Protein AF-A0A1W9QNA7-F1 (afdb_monomer_lite)

Foldseek 3Di:
DVLLVCLLLVCLVPVDCVSVVSQVCVCVVPVLSVVLSVLLVCCSVPVVDDLVVLVVLLVVLQVDDDDLVVVLVVQVVPPVSVVVVCVCQPPNDNPVVVVLVVLPPDDPLQNLQPQVLLLVLLVLLLCLCVVLVCLDPVRDDSSLNSLLSSLSSLQSVLSHVVSRVVSNRVSNNSSSVSSVVSVVVSVVVVSLCPDDDPSNVVSVVSVVVSVVSNPSNVVNVVVCQQAQPFPCVVPPVVQCVPPVRRHGNVNVVVVVD

Structure (mmCIF, N/CA/C/O backbone):
data_AF-A0A1W9QNA7-F1
#
_entry.id   AF-A0A1W9QNA7-F1
#
loop_
_atom_site.group_PDB
_atom_site.id
_atom_site.type_symbol
_atom_site.label_atom_id
_atom_site.label_alt_id
_atom_site.label_comp_id
_atom_site.label_asym_id
_atom_site.label_entity_id
_atom_site.label_seq_id
_atom_site.pdbx_PDB_ins_code
_atom_site.Cartn_x
_atom_site.Cartn_y
_atom_site.Cartn_z
_atom_site.occupancy
_atom_site.B_iso_or_equiv
_atom_site.auth_seq_id
_atom_site.auth_comp_id
_atom_site.auth_asym_id
_atom_site.auth_atom_id
_atom_site.pdbx_PDB_model_num
ATOM 1 N N . MET A 1 1 ? 10.195 -5.102 1.781 1.00 75.50 1 MET A N 1
ATOM 2 C CA . MET A 1 1 ? 8.724 -5.053 1.932 1.00 75.50 1 MET A CA 1
ATOM 3 C C . MET A 1 1 ? 8.259 -6.021 3.002 1.00 75.50 1 MET A C 1
ATOM 5 O O . MET A 1 1 ? 7.647 -5.580 3.962 1.00 75.50 1 MET A O 1
ATOM 9 N N . TRP A 1 2 ? 8.585 -7.313 2.876 1.00 86.00 2 TRP A N 1
ATOM 10 C CA . TRP A 1 2 ? 8.002 -8.365 3.716 1.00 86.00 2 TRP A CA 1
ATOM 11 C C . TRP A 1 2 ? 8.304 -8.220 5.216 1.00 86.00 2 TRP A C 1
ATOM 13 O O . TRP A 1 2 ? 7.395 -8.343 6.026 1.00 86.00 2 TRP A O 1
ATOM 23 N N . ILE A 1 3 ? 9.537 -7.862 5.597 1.00 93.19 3 ILE A N 1
ATOM 24 C CA . ILE A 1 3 ? 9.895 -7.617 7.010 1.00 93.19 3 ILE A CA 1
ATOM 25 C C . ILE A 1 3 ? 9.050 -6.486 7.609 1.00 93.19 3 ILE A C 1
ATOM 27 O O . ILE A 1 3 ? 8.458 -6.653 8.672 1.00 93.19 3 ILE A O 1
ATOM 31 N N . LEU A 1 4 ? 8.952 -5.356 6.899 1.00 95.75 4 LEU A N 1
ATOM 32 C CA . LEU A 1 4 ? 8.179 -4.201 7.352 1.00 95.75 4 LEU A CA 1
ATOM 33 C C . LEU A 1 4 ? 6.690 -4.551 7.477 1.00 95.75 4 LEU A C 1
ATOM 35 O O . LEU A 1 4 ? 6.102 -4.308 8.526 1.00 95.75 4 LEU A O 1
ATOM 39 N N . PHE A 1 5 ? 6.107 -5.168 6.445 1.00 96.75 5 PHE A N 1
ATOM 40 C CA . PHE A 1 5 ? 4.703 -5.581 6.451 1.00 96.75 5 PHE A CA 1
ATOM 41 C C . PHE A 1 5 ? 4.388 -6.542 7.598 1.00 96.75 5 PHE A C 1
ATOM 43 O O . PHE A 1 5 ? 3.486 -6.269 8.386 1.00 96.75 5 PHE A O 1
ATOM 50 N N . ASN A 1 6 ? 5.160 -7.621 7.748 1.00 96.31 6 ASN A N 1
ATOM 51 C CA . ASN A 1 6 ? 4.927 -8.599 8.811 1.00 96.31 6 ASN A CA 1
ATOM 52 C C . ASN A 1 6 ? 5.157 -8.011 10.203 1.00 96.31 6 ASN A C 1
ATOM 54 O O . ASN A 1 6 ? 4.410 -8.334 11.127 1.00 96.31 6 ASN A O 1
ATOM 58 N N . GLY A 1 7 ? 6.151 -7.130 10.359 1.00 96.81 7 GLY A N 1
ATOM 59 C CA . GLY A 1 7 ? 6.398 -6.409 11.605 1.00 96.81 7 GLY A CA 1
ATOM 60 C C . GLY A 1 7 ? 5.205 -5.539 12.001 1.00 96.81 7 GLY A C 1
ATOM 61 O O . GLY A 1 7 ? 4.706 -5.651 13.120 1.00 96.81 7 GLY A O 1
ATOM 62 N N . VAL A 1 8 ? 4.692 -4.731 11.069 1.00 97.31 8 VAL A N 1
ATOM 63 C CA . VAL A 1 8 ? 3.514 -3.878 11.293 1.00 97.31 8 VAL A CA 1
ATOM 64 C C . VAL A 1 8 ? 2.267 -4.715 11.554 1.00 97.31 8 VAL A C 1
ATOM 66 O O . VAL A 1 8 ? 1.596 -4.491 12.559 1.00 97.31 8 VAL A O 1
ATOM 69 N N . PHE A 1 9 ? 1.975 -5.697 10.701 1.00 97.62 9 PHE A N 1
ATOM 70 C CA . PHE A 1 9 ? 0.809 -6.570 10.840 1.00 97.62 9 PHE A CA 1
ATOM 71 C C . PHE A 1 9 ? 0.801 -7.276 12.200 1.00 97.62 9 PHE A C 1
ATOM 73 O O . PHE A 1 9 ? -0.156 -7.149 12.966 1.00 97.62 9 PHE A O 1
ATOM 80 N N . SER A 1 10 ? 1.908 -7.934 12.553 1.00 97.56 10 SER A N 1
ATOM 81 C CA . SER A 1 10 ? 2.032 -8.661 13.820 1.00 97.56 10 SER A CA 1
ATOM 82 C C . SER A 1 10 ? 1.966 -7.727 15.027 1.00 97.56 10 SER A C 1
ATOM 84 O O . SER A 1 10 ? 1.340 -8.057 16.034 1.00 97.56 10 SER A O 1
ATOM 86 N N . TYR A 1 11 ? 2.563 -6.533 14.947 1.00 97.56 11 TYR A N 1
ATOM 87 C CA . TYR A 1 11 ? 2.462 -5.552 16.026 1.00 97.56 11 TYR A CA 1
ATOM 88 C C . TYR A 1 11 ? 1.027 -5.031 16.205 1.00 97.56 11 TYR A C 1
ATOM 90 O O . TYR A 1 11 ? 0.558 -4.881 17.338 1.00 97.56 11 TYR A O 1
ATOM 98 N N . LEU A 1 12 ? 0.318 -4.740 15.114 1.00 96.31 12 LEU A N 1
ATOM 99 C CA . LEU A 1 12 ? -1.070 -4.281 15.172 1.00 96.31 12 LEU A CA 1
ATOM 100 C C . LEU A 1 12 ? -2.011 -5.372 15.691 1.00 96.31 12 LEU A C 1
ATOM 102 O O . LEU A 1 12 ? -2.974 -5.045 16.380 1.00 96.31 12 LEU A O 1
ATOM 106 N N . GLN A 1 13 ? -1.706 -6.642 15.416 1.00 96.25 13 GLN A N 1
ATOM 107 C CA . GLN A 1 13 ? -2.479 -7.783 15.896 1.00 96.25 13 GLN A CA 1
ATOM 108 C C . GLN A 1 13 ? -2.201 -8.111 17.371 1.00 96.25 13 GLN A C 1
ATOM 110 O O . GLN A 1 13 ? -3.142 -8.306 18.135 1.00 96.25 13 GLN A O 1
ATOM 115 N N . THR A 1 14 ? -0.932 -8.191 17.792 1.00 96.62 14 THR A N 1
ATOM 116 C CA . THR A 1 14 ? -0.575 -8.725 19.122 1.00 96.62 14 THR A CA 1
ATOM 117 C C . THR A 1 14 ? -0.058 -7.679 20.111 1.00 96.62 14 THR A C 1
ATOM 119 O O . THR A 1 14 ? 0.149 -8.005 21.276 1.00 96.62 14 THR A O 1
ATOM 122 N N . HIS A 1 15 ? 0.287 -6.473 19.651 1.00 94.56 15 HIS A N 1
ATOM 123 C CA . HIS A 1 15 ? 0.917 -5.396 20.433 1.00 94.56 15 HIS A CA 1
ATOM 124 C C . HIS A 1 15 ? 2.230 -5.762 21.156 1.00 94.56 15 HIS A C 1
ATOM 126 O O . HIS A 1 15 ? 2.679 -5.038 22.046 1.00 94.56 15 HIS A O 1
ATOM 132 N N . LYS A 1 16 ? 2.903 -6.852 20.758 1.00 97.12 16 LYS A N 1
ATOM 133 C CA . LYS A 1 16 ? 4.167 -7.277 21.383 1.00 97.12 16 LYS A CA 1
ATOM 134 C C . LYS A 1 16 ? 5.321 -6.418 20.858 1.00 97.12 16 LYS A C 1
ATOM 136 O O . LYS A 1 16 ? 5.537 -6.344 19.650 1.00 97.12 16 LYS A O 1
ATOM 141 N N . LYS A 1 17 ? 6.113 -5.827 21.763 1.00 95.50 17 LYS A N 1
ATOM 142 C CA . LYS A 1 17 ? 7.228 -4.914 21.425 1.00 95.50 17 LYS A CA 1
ATOM 143 C C . LYS A 1 17 ? 8.284 -5.536 20.504 1.00 95.50 17 LYS A C 1
ATOM 145 O O . LYS A 1 17 ? 8.875 -4.817 19.712 1.00 95.50 17 LYS A O 1
ATOM 150 N N . ARG A 1 18 ? 8.465 -6.865 20.532 1.00 96.31 18 ARG A N 1
ATOM 151 C CA . ARG A 1 18 ? 9.388 -7.579 19.629 1.00 96.31 18 ARG A CA 1
ATOM 152 C C . ARG A 1 18 ? 9.150 -7.286 18.143 1.00 96.31 18 ARG A C 1
ATOM 154 O O . ARG A 1 18 ? 10.091 -7.255 17.364 1.00 96.31 18 ARG A O 1
ATOM 161 N N . TYR A 1 19 ? 7.903 -7.017 17.759 1.00 96.75 19 TYR A N 1
ATOM 162 C CA . TYR A 1 19 ? 7.557 -6.694 16.378 1.00 96.75 19 TYR A CA 1
ATOM 163 C C . TYR A 1 19 ? 7.944 -5.260 15.984 1.00 96.75 19 TYR A C 1
ATOM 165 O O . TYR A 1 19 ? 8.143 -4.999 14.803 1.00 96.75 19 TYR A O 1
ATOM 173 N N . LEU A 1 20 ? 8.141 -4.351 16.950 1.00 95.31 20 LEU A N 1
ATOM 174 C CA . LEU A 1 20 ? 8.721 -3.030 16.681 1.00 95.31 20 LEU A CA 1
ATOM 175 C C . LEU A 1 20 ? 10.184 -3.150 16.254 1.00 95.31 20 LEU A C 1
ATOM 177 O O . LEU A 1 20 ? 10.598 -2.465 15.326 1.00 95.31 20 LEU A O 1
ATOM 181 N N . TRP A 1 21 ? 10.941 -4.069 16.861 1.00 94.94 21 TRP A N 1
ATOM 182 C CA . TRP A 1 21 ? 12.314 -4.345 16.435 1.00 94.94 21 TRP A CA 1
ATOM 183 C C . TRP A 1 21 ? 12.372 -4.858 14.995 1.00 94.94 21 TRP A C 1
ATOM 185 O O . TRP A 1 21 ? 13.248 -4.442 14.247 1.00 94.94 21 TRP A O 1
ATOM 195 N N . LEU A 1 22 ? 11.400 -5.669 14.561 1.00 94.31 22 LEU A N 1
ATOM 196 C CA . LEU A 1 22 ? 11.310 -6.084 13.155 1.00 94.31 22 LEU A CA 1
ATOM 197 C C . LEU A 1 22 ? 11.035 -4.906 12.210 1.00 94.31 22 LEU A C 1
ATOM 199 O O . LEU A 1 22 ? 11.638 -4.829 11.143 1.00 94.31 22 LEU A O 1
ATOM 203 N N . ILE A 1 23 ? 10.169 -3.965 12.601 1.00 95.00 23 ILE A N 1
ATOM 204 C CA . ILE A 1 23 ? 9.924 -2.736 11.825 1.00 95.00 23 ILE A CA 1
ATOM 205 C C . ILE A 1 23 ? 11.221 -1.927 11.695 1.00 95.00 23 ILE A C 1
ATOM 207 O O . ILE A 1 23 ? 11.581 -1.519 10.592 1.00 95.00 23 ILE A O 1
ATOM 211 N N . LEU A 1 24 ? 11.945 -1.751 12.804 1.00 94.19 24 LEU A N 1
ATOM 212 C CA . LEU A 1 24 ? 13.214 -1.020 12.857 1.00 94.19 24 LEU A CA 1
ATOM 213 C C . LEU A 1 24 ? 14.371 -1.748 12.160 1.00 94.19 24 LEU A C 1
ATOM 215 O O . LEU A 1 24 ? 15.346 -1.099 11.801 1.00 94.19 24 LEU A O 1
ATOM 219 N N . ALA A 1 25 ? 14.264 -3.060 11.938 1.00 94.00 25 ALA A N 1
ATOM 220 C CA . ALA A 1 25 ? 15.242 -3.852 11.195 1.00 94.00 25 ALA A CA 1
ATOM 221 C C . ALA A 1 25 ? 15.048 -3.773 9.669 1.00 94.00 25 ALA A C 1
ATOM 223 O O . ALA A 1 25 ? 15.970 -4.085 8.918 1.00 94.00 25 ALA A O 1
ATOM 224 N N . ALA A 1 26 ? 13.887 -3.322 9.176 1.00 92.62 26 ALA A N 1
ATOM 225 C CA . ALA A 1 26 ? 13.637 -3.169 7.738 1.00 92.62 26 ALA A CA 1
ATOM 226 C C . ALA A 1 26 ? 14.710 -2.351 6.970 1.00 92.62 26 ALA A C 1
ATOM 228 O O . ALA A 1 26 ? 15.032 -2.730 5.839 1.00 92.62 26 ALA A O 1
ATOM 229 N N . PRO A 1 27 ? 15.302 -1.276 7.532 1.00 92.81 27 PRO A N 1
ATOM 230 C CA . PRO A 1 27 ? 16.381 -0.517 6.899 1.00 92.81 27 PRO A CA 1
ATOM 231 C C . PRO A 1 27 ? 17.678 -1.303 6.699 1.00 92.81 27 PRO A C 1
ATOM 233 O O . PRO A 1 27 ? 18.430 -0.959 5.790 1.00 92.81 27 PRO A O 1
ATOM 236 N N . LEU A 1 28 ? 17.930 -2.351 7.496 1.00 92.00 28 LEU A N 1
ATOM 237 C CA . LEU A 1 28 ? 19.137 -3.182 7.381 1.00 92.00 28 LEU A CA 1
ATOM 238 C C . LEU A 1 28 ? 19.177 -3.952 6.058 1.00 92.00 28 LEU A C 1
ATOM 240 O O . LEU A 1 28 ? 20.249 -4.214 5.531 1.00 92.00 28 LEU A O 1
ATOM 244 N N . VAL A 1 29 ? 18.008 -4.273 5.493 1.00 89.19 29 VAL A N 1
ATOM 245 C CA . VAL A 1 29 ? 17.917 -4.911 4.172 1.00 89.19 29 VAL A CA 1
ATOM 246 C C . VAL A 1 29 ? 18.088 -3.887 3.058 1.00 89.19 29 VAL A C 1
ATOM 248 O O . VAL A 1 29 ? 18.725 -4.162 2.047 1.00 89.19 29 VAL A O 1
ATOM 251 N N . HIS A 1 30 ? 17.488 -2.705 3.209 1.00 86.19 30 HIS A N 1
ATOM 252 C CA . HIS A 1 30 ? 17.630 -1.636 2.232 1.00 86.19 30 HIS A CA 1
ATOM 253 C C . HIS A 1 30 ? 17.312 -0.283 2.878 1.00 86.19 30 HIS A C 1
ATOM 255 O O . HIS A 1 30 ? 16.176 -0.029 3.280 1.00 86.19 30 HIS A O 1
ATOM 261 N N . PHE A 1 31 ? 18.290 0.627 2.891 1.00 87.50 31 PHE A N 1
ATOM 262 C CA . PHE A 1 31 ? 18.246 1.885 3.651 1.00 87.50 31 PHE A CA 1
ATOM 263 C C . PHE A 1 31 ? 16.967 2.712 3.449 1.00 87.50 31 PHE A C 1
ATOM 265 O O . PHE A 1 31 ? 16.410 3.244 4.399 1.00 87.50 31 PHE A O 1
ATOM 272 N N . MET A 1 32 ? 16.437 2.765 2.224 1.00 88.38 32 MET A N 1
ATOM 273 C CA . MET A 1 32 ? 15.176 3.455 1.908 1.00 88.38 32 MET A CA 1
ATOM 274 C C . MET A 1 32 ? 13.981 3.047 2.795 1.00 88.38 32 MET A C 1
ATOM 276 O O . MET A 1 32 ? 13.085 3.859 3.026 1.00 88.38 32 MET A O 1
ATOM 280 N N . TYR A 1 33 ? 13.963 1.817 3.325 1.00 92.31 33 TYR A N 1
ATOM 281 C CA . TYR A 1 33 ? 12.925 1.386 4.264 1.00 92.31 33 TYR A CA 1
ATOM 282 C C . TYR A 1 33 ? 12.962 2.131 5.596 1.00 92.31 33 TYR A C 1
ATOM 284 O O . TYR A 1 33 ? 11.952 2.121 6.290 1.00 92.31 33 TYR A O 1
ATOM 292 N N . PHE A 1 34 ? 14.054 2.826 5.923 1.00 93.88 34 PHE A N 1
ATOM 293 C CA . PHE A 1 34 ? 14.096 3.764 7.042 1.00 93.88 34 PHE A CA 1
ATOM 294 C C . PHE A 1 34 ? 12.994 4.808 6.899 1.00 93.88 34 PHE A C 1
ATOM 296 O O . PHE A 1 34 ? 12.100 4.878 7.737 1.00 93.88 34 PHE A O 1
ATOM 303 N N . VAL A 1 35 ? 12.973 5.518 5.770 1.00 94.56 35 VAL A N 1
ATOM 304 C CA . VAL A 1 35 ? 11.976 6.562 5.503 1.00 94.56 35 VAL A CA 1
ATOM 305 C C . VAL A 1 35 ? 10.582 5.957 5.312 1.00 94.56 35 VAL A C 1
ATOM 307 O O . VAL A 1 35 ? 9.613 6.468 5.865 1.00 94.56 35 VAL A O 1
ATOM 310 N N . ILE A 1 36 ? 10.467 4.828 4.601 1.00 94.69 36 ILE A N 1
ATOM 311 C CA . ILE A 1 36 ? 9.168 4.159 4.376 1.00 94.69 36 ILE A CA 1
ATOM 312 C C . ILE A 1 36 ? 8.551 3.656 5.688 1.00 94.69 36 ILE A C 1
ATOM 314 O O . ILE A 1 36 ? 7.330 3.615 5.811 1.00 94.69 36 ILE A O 1
ATOM 318 N N . SER A 1 37 ? 9.359 3.287 6.684 1.00 95.69 37 SER A N 1
ATOM 319 C CA . SER A 1 37 ? 8.849 2.830 7.981 1.00 95.69 37 SER A CA 1
ATOM 320 C C . SER A 1 37 ? 8.257 3.957 8.836 1.00 95.69 37 SER A C 1
ATOM 322 O O . SER A 1 37 ? 7.417 3.673 9.690 1.00 95.69 37 SER A O 1
ATOM 324 N N . LEU A 1 38 ? 8.618 5.224 8.588 1.00 96.00 38 LEU A N 1
ATOM 325 C CA . LEU A 1 38 ? 8.162 6.368 9.388 1.00 96.00 38 LEU A CA 1
ATOM 326 C C . LEU A 1 38 ? 6.630 6.508 9.420 1.00 96.00 38 LEU A C 1
ATOM 328 O O . LEU A 1 38 ? 6.092 6.601 10.522 1.00 96.00 38 LEU A O 1
ATOM 332 N N . PRO A 1 39 ? 5.892 6.440 8.290 1.00 95.88 39 PRO A N 1
ATOM 333 C CA . PRO A 1 39 ? 4.432 6.335 8.296 1.00 95.88 39 PRO A CA 1
ATOM 334 C C . PRO A 1 39 ? 3.874 5.255 9.229 1.00 95.88 39 PRO A C 1
ATOM 336 O O . PRO A 1 39 ? 2.910 5.498 9.955 1.00 95.88 39 PRO A O 1
ATOM 339 N N . ALA A 1 40 ? 4.481 4.064 9.237 1.00 96.06 40 ALA A N 1
ATOM 340 C CA . ALA A 1 40 ? 4.021 2.962 1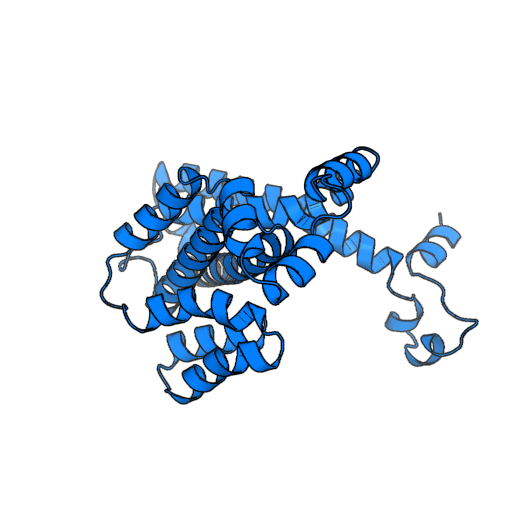0.074 1.00 96.06 40 ALA A CA 1
ATOM 341 C C . ALA A 1 40 ? 4.267 3.233 11.560 1.00 96.06 40 ALA A C 1
ATOM 343 O O . ALA A 1 40 ? 3.371 3.050 12.385 1.00 96.06 40 ALA A O 1
ATOM 344 N N . ILE A 1 41 ? 5.465 3.717 11.884 1.00 95.88 41 ILE A N 1
ATOM 345 C CA . ILE A 1 41 ? 5.856 4.140 13.230 1.00 95.88 41 ILE A CA 1
ATOM 346 C C . ILE A 1 41 ? 4.907 5.237 13.724 1.00 95.88 41 ILE A C 1
ATOM 348 O O . ILE A 1 41 ? 4.354 5.121 14.816 1.00 95.88 41 ILE A O 1
ATOM 352 N N . PHE A 1 42 ? 4.636 6.250 12.900 1.00 96.06 42 PHE A N 1
ATOM 353 C CA . PHE A 1 42 ? 3.711 7.334 13.218 1.00 96.06 42 PHE A CA 1
ATOM 354 C C . PHE A 1 42 ? 2.324 6.797 13.596 1.00 96.06 42 PHE A C 1
ATOM 356 O O . PHE A 1 42 ? 1.830 7.066 14.688 1.00 96.06 42 PHE A O 1
ATOM 363 N N . VAL A 1 43 ? 1.716 5.954 12.761 1.00 96.00 43 VAL A N 1
ATOM 364 C CA . VAL A 1 43 ? 0.398 5.366 13.065 1.00 96.00 43 VAL A CA 1
ATOM 365 C C . VAL A 1 43 ? 0.428 4.529 14.351 1.00 96.00 43 VAL A C 1
ATOM 367 O O . VAL A 1 43 ? -0.512 4.575 15.148 1.00 96.00 43 VAL A O 1
ATOM 370 N N . ILE A 1 44 ? 1.512 3.784 14.581 1.00 94.44 44 ILE A N 1
ATOM 371 C CA . ILE A 1 44 ? 1.693 2.943 15.768 1.00 94.44 44 ILE A CA 1
ATOM 372 C C . ILE A 1 44 ? 1.793 3.766 17.054 1.00 94.44 44 ILE A C 1
ATOM 374 O O . ILE A 1 44 ? 1.238 3.344 18.067 1.00 94.44 44 ILE A O 1
ATOM 378 N N . PHE A 1 45 ? 2.482 4.905 17.053 1.00 94.06 45 PHE A N 1
ATOM 379 C CA . PHE A 1 45 ? 2.622 5.733 18.255 1.00 94.06 45 PHE A CA 1
ATOM 380 C C . PHE A 1 45 ? 1.421 6.665 18.460 1.00 94.06 45 PHE A C 1
ATOM 382 O O . PHE A 1 45 ? 0.988 6.874 19.593 1.00 94.06 45 PHE A O 1
ATOM 389 N N . PHE A 1 46 ? 0.790 7.131 17.381 1.00 92.12 46 PHE A N 1
ATOM 390 C CA . PHE A 1 46 ? -0.342 8.057 17.423 1.00 92.12 46 PHE A CA 1
ATOM 391 C C . PHE A 1 46 ? -1.708 7.359 17.257 1.00 92.12 46 PHE A C 1
ATOM 393 O O . PHE A 1 46 ? -2.602 7.846 16.564 1.00 92.12 46 PHE A O 1
ATOM 400 N N . LYS A 1 47 ? -1.925 6.234 17.961 1.00 77.06 47 LYS A N 1
ATOM 401 C CA . LYS A 1 47 ? -3.149 5.396 17.860 1.00 77.06 47 LYS A CA 1
ATOM 402 C C . LYS A 1 47 ? -4.465 6.116 18.199 1.00 77.06 47 LYS A C 1
ATOM 404 O O . LYS A 1 47 ? -5.540 5.593 17.912 1.00 77.06 47 LYS A O 1
ATOM 409 N N . LYS A 1 48 ? -4.399 7.272 18.871 1.00 83.12 48 LYS A N 1
ATOM 410 C CA . LYS A 1 48 ? -5.573 8.059 19.290 1.00 83.12 48 LYS A CA 1
ATOM 411 C C . LYS A 1 48 ? -6.092 9.002 18.198 1.00 83.12 48 LYS A C 1
ATOM 413 O O . LYS A 1 48 ? -7.176 9.557 18.370 1.00 83.12 48 LYS A O 1
ATOM 418 N N . LEU A 1 49 ? -5.355 9.180 17.098 1.00 88.12 49 LEU A N 1
ATOM 419 C CA . LEU A 1 49 ? -5.780 10.057 16.010 1.00 88.12 49 LEU A CA 1
ATOM 420 C C . LEU A 1 49 ? -7.067 9.546 15.356 1.00 88.12 49 LEU A C 1
ATOM 422 O O . LEU A 1 49 ? -7.282 8.348 15.166 1.00 88.12 49 LEU A O 1
ATOM 426 N N . SER A 1 50 ? -7.941 10.490 15.018 1.00 90.94 50 SER A N 1
ATOM 427 C CA . SER A 1 50 ? -9.181 10.206 14.303 1.00 90.94 50 SER A CA 1
ATOM 428 C C . SER A 1 50 ? -8.880 9.689 12.888 1.00 90.94 50 SER A C 1
ATOM 430 O O . SER A 1 50 ? -8.030 10.278 12.219 1.00 90.94 50 SER A O 1
ATOM 432 N N . PRO A 1 51 ? -9.624 8.687 12.370 1.00 92.88 51 PRO A N 1
ATOM 433 C CA . PRO A 1 51 ? -9.574 8.280 10.960 1.00 92.88 51 PRO A CA 1
ATOM 434 C C . PRO A 1 51 ? -9.635 9.459 9.976 1.00 92.88 51 PRO A C 1
ATOM 436 O O . PRO A 1 51 ? -8.962 9.457 8.949 1.00 92.88 51 PRO A O 1
ATOM 439 N N . LYS A 1 52 ? -10.377 10.518 10.333 1.00 94.75 52 LYS A N 1
ATOM 440 C CA . LYS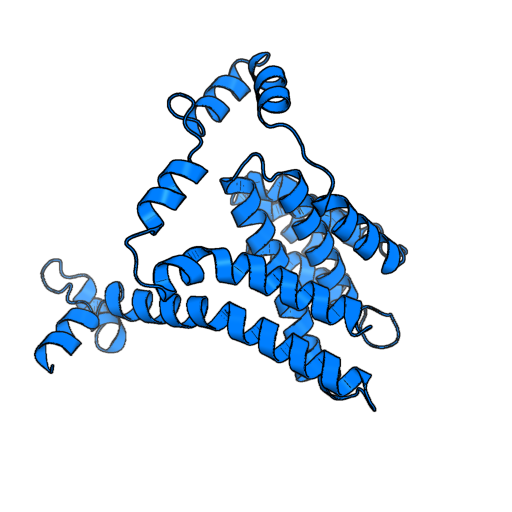 A 1 52 ? -10.511 11.741 9.527 1.00 94.75 52 LYS A CA 1
ATOM 441 C C . LYS A 1 52 ? -9.178 12.454 9.281 1.00 94.75 52 LYS A C 1
ATOM 443 O O . LYS A 1 52 ? -9.008 13.041 8.222 1.00 94.75 52 LYS A O 1
ATOM 448 N N . ILE A 1 53 ? -8.240 12.392 10.228 1.00 95.38 53 ILE A N 1
ATOM 449 C CA . ILE A 1 53 ? -6.925 13.036 10.098 1.00 95.38 53 ILE A CA 1
ATOM 450 C C . ILE A 1 53 ? -6.104 12.331 9.016 1.00 95.38 53 ILE A C 1
ATOM 452 O O . ILE A 1 53 ? -5.523 12.991 8.164 1.00 95.38 53 ILE A O 1
ATOM 456 N N . PHE A 1 54 ? -6.119 10.996 8.992 1.00 96.69 54 PHE A N 1
ATOM 457 C CA . PHE A 1 54 ? -5.432 10.222 7.954 1.00 96.69 54 PHE A CA 1
ATOM 458 C C . PHE A 1 54 ? -6.042 10.459 6.566 1.00 96.69 54 PHE A C 1
ATOM 460 O O . PHE A 1 54 ? -5.306 10.585 5.593 1.00 96.69 54 PHE A O 1
ATOM 467 N N . ILE A 1 55 ? -7.374 10.579 6.483 1.00 97.06 55 ILE A N 1
ATOM 468 C CA . ILE A 1 55 ? -8.073 10.955 5.243 1.00 97.06 55 ILE A CA 1
ATOM 469 C C . ILE A 1 55 ? -7.631 12.347 4.776 1.00 97.06 55 ILE A C 1
ATOM 471 O O . ILE A 1 55 ? -7.311 12.519 3.603 1.00 97.06 55 ILE A O 1
ATOM 475 N N . LEU A 1 56 ? -7.598 13.328 5.686 1.00 97.19 56 LEU A N 1
ATOM 476 C CA . LEU A 1 56 ? -7.193 14.696 5.370 1.00 97.19 56 LEU A CA 1
ATOM 477 C C . LEU A 1 56 ? -5.761 14.733 4.830 1.00 97.19 56 LEU A C 1
ATOM 479 O O . LEU A 1 56 ? -5.546 15.268 3.751 1.00 97.19 56 LEU A O 1
ATOM 483 N N . ILE A 1 57 ? -4.810 14.101 5.526 1.00 96.94 57 ILE A N 1
ATOM 484 C CA . ILE A 1 57 ? -3.406 14.023 5.090 1.00 96.94 57 ILE A CA 1
ATOM 485 C C . ILE A 1 57 ? -3.305 13.376 3.702 1.00 96.94 57 ILE A C 1
ATOM 487 O O . ILE A 1 57 ? -2.613 13.900 2.829 1.00 96.94 57 ILE A O 1
ATOM 491 N N . TYR A 1 58 ? -4.033 12.277 3.481 1.00 97.56 58 TYR A N 1
ATOM 492 C CA . TYR A 1 58 ? -4.065 11.593 2.192 1.00 97.56 58 TYR A CA 1
ATOM 493 C C . TYR A 1 58 ? -4.565 12.497 1.068 1.00 97.56 58 TYR A C 1
ATOM 495 O O . TYR A 1 58 ? -3.864 12.642 0.071 1.00 97.56 58 TYR A O 1
ATOM 503 N N . PHE A 1 59 ? -5.709 13.164 1.228 1.00 97.50 59 PHE A N 1
ATOM 504 C CA . PHE A 1 59 ? -6.215 14.067 0.192 1.00 97.50 59 PHE A CA 1
ATOM 505 C C . PHE A 1 59 ? -5.321 15.290 -0.008 1.00 97.50 59 PHE A C 1
ATOM 507 O O . PHE A 1 59 ? -5.026 15.631 -1.150 1.00 97.50 59 PHE A O 1
ATOM 514 N N . SER A 1 60 ? -4.822 15.906 1.066 1.00 96.88 60 SER A N 1
ATOM 515 C CA . SER A 1 60 ? -3.888 17.033 0.972 1.00 96.88 60 SER A CA 1
ATOM 516 C C . SER A 1 60 ? -2.627 16.671 0.184 1.00 96.88 60 SER A C 1
ATOM 518 O O . SER A 1 60 ? -2.127 17.503 -0.568 1.00 96.88 60 SER A O 1
ATOM 520 N N . SER A 1 61 ? -2.148 15.425 0.280 1.00 95.44 61 SER A N 1
ATOM 521 C CA . SER A 1 61 ? -0.952 14.977 -0.445 1.00 95.44 61 SER A CA 1
ATOM 522 C C . SER A 1 61 ? -1.074 15.033 -1.975 1.00 95.44 61 SER A C 1
ATOM 524 O O . SER A 1 61 ? -0.049 15.106 -2.641 1.00 95.44 61 SER A O 1
ATOM 526 N N . PHE A 1 62 ? -2.288 15.032 -2.542 1.00 93.12 62 PHE A N 1
ATOM 527 C CA . PHE A 1 62 ? -2.488 15.158 -3.995 1.00 93.12 62 PHE A CA 1
ATOM 528 C C . PHE A 1 62 ? -2.325 16.594 -4.502 1.00 93.12 62 PHE A C 1
ATOM 530 O O . PHE A 1 62 ? -2.053 16.795 -5.681 1.00 93.12 62 PHE A O 1
ATOM 537 N N . PHE A 1 63 ? -2.499 17.583 -3.624 1.00 92.94 63 PHE A N 1
ATOM 538 C CA . PHE A 1 63 ? -2.443 19.003 -3.980 1.00 92.94 63 PHE A CA 1
ATOM 539 C C . PHE A 1 63 ? -1.096 19.643 -3.640 1.00 92.94 63 PHE A C 1
ATOM 541 O O . PHE A 1 63 ? -0.781 20.724 -4.131 1.00 92.94 63 PHE A O 1
ATOM 548 N N . ILE A 1 64 ? -0.289 18.985 -2.806 1.00 88.06 64 ILE A N 1
ATOM 549 C CA . ILE A 1 64 ? 1.052 19.448 -2.463 1.00 88.06 64 ILE A CA 1
ATOM 550 C C . ILE A 1 64 ? 2.015 18.967 -3.546 1.00 88.06 64 ILE A C 1
ATOM 552 O O . ILE A 1 64 ? 2.365 17.790 -3.601 1.00 88.06 64 ILE A O 1
ATOM 556 N N . ASN A 1 65 ? 2.463 19.891 -4.394 1.00 78.19 65 ASN A N 1
ATOM 557 C CA . ASN A 1 65 ? 3.494 19.621 -5.386 1.00 78.19 65 ASN A CA 1
ATOM 558 C C . ASN A 1 65 ? 4.842 20.161 -4.895 1.00 78.19 65 ASN A C 1
ATOM 560 O O . ASN A 1 65 ? 4.984 21.359 -4.650 1.00 78.19 65 ASN A O 1
ATOM 564 N N . ILE A 1 66 ? 5.827 19.277 -4.734 1.00 78.94 66 ILE A N 1
ATOM 565 C CA . ILE A 1 66 ? 7.194 19.665 -4.384 1.00 78.94 66 ILE A CA 1
ATOM 566 C C . ILE A 1 66 ? 7.992 19.770 -5.679 1.00 78.94 66 ILE A C 1
ATOM 568 O O . ILE A 1 66 ? 8.245 18.760 -6.332 1.00 78.94 66 ILE A O 1
ATOM 572 N N . ASN A 1 67 ? 8.416 20.986 -6.030 1.00 76.31 67 ASN A N 1
ATOM 573 C CA . ASN A 1 67 ? 9.219 21.226 -7.223 1.00 76.31 67 ASN A CA 1
ATOM 574 C C . ASN A 1 67 ? 10.560 20.459 -7.136 1.00 76.31 67 ASN A C 1
ATOM 576 O O . ASN A 1 67 ? 11.381 20.762 -6.260 1.00 76.31 67 ASN A O 1
ATOM 580 N N . PRO A 1 68 ? 10.822 19.493 -8.040 1.00 70.75 68 PRO A N 1
ATOM 581 C CA . PRO A 1 68 ? 12.061 18.720 -8.039 1.00 70.75 68 PRO A CA 1
ATOM 582 C C . PRO A 1 68 ? 13.309 19.602 -8.147 1.00 70.75 68 PRO A C 1
ATOM 584 O O . PRO A 1 68 ? 14.326 19.296 -7.527 1.00 70.75 68 PRO A O 1
ATOM 587 N N . VAL A 1 69 ? 13.230 20.713 -8.888 1.00 72.19 69 VAL A N 1
ATOM 588 C CA . VAL A 1 69 ? 14.357 21.631 -9.115 1.00 72.19 69 VAL A CA 1
ATOM 589 C C . VAL A 1 69 ? 14.801 22.283 -7.808 1.00 72.19 69 VAL A C 1
ATOM 591 O O . VAL A 1 69 ? 15.993 22.307 -7.508 1.00 72.19 69 VAL A O 1
ATOM 594 N N . ASP A 1 70 ? 13.856 22.728 -6.980 1.00 76.31 70 ASP A N 1
ATOM 595 C CA . ASP A 1 70 ? 14.155 23.360 -5.690 1.00 76.31 70 ASP A CA 1
ATOM 596 C C . ASP A 1 70 ? 14.804 22.375 -4.716 1.00 76.31 70 ASP A C 1
ATOM 598 O O . ASP A 1 70 ? 15.715 22.724 -3.959 1.00 76.31 70 ASP A O 1
ATOM 602 N N . VAL A 1 71 ? 14.359 21.119 -4.755 1.00 73.38 71 VAL A N 1
ATOM 603 C CA . VAL A 1 71 ? 14.915 20.045 -3.935 1.00 73.38 71 VAL A CA 1
ATOM 604 C C . VAL A 1 71 ? 16.328 19.690 -4.399 1.00 73.38 71 VAL A C 1
ATOM 606 O O . VAL A 1 71 ? 17.250 19.649 -3.582 1.00 73.38 71 VAL A O 1
ATOM 609 N N . ILE A 1 72 ? 16.529 19.503 -5.705 1.00 69.31 72 ILE A N 1
ATOM 610 C CA . ILE A 1 72 ? 17.841 19.215 -6.296 1.00 69.31 72 ILE A CA 1
ATOM 611 C C . ILE A 1 72 ? 18.823 20.355 -5.999 1.00 69.31 72 ILE A C 1
ATOM 613 O O . ILE A 1 72 ? 19.935 20.087 -5.554 1.00 69.31 72 ILE A O 1
ATOM 617 N N . ASN A 1 73 ? 18.419 21.617 -6.157 1.00 74.38 73 ASN A N 1
ATOM 618 C CA . ASN A 1 73 ? 19.275 22.777 -5.895 1.00 74.38 73 ASN A CA 1
ATOM 619 C C . ASN A 1 73 ? 19.692 22.889 -4.421 1.00 74.38 73 ASN A C 1
ATOM 621 O O . ASN A 1 73 ? 20.814 23.303 -4.126 1.00 74.38 73 ASN A O 1
ATOM 625 N N . LYS A 1 74 ? 18.834 22.475 -3.480 1.00 75.50 74 LYS A N 1
ATOM 626 C CA . LYS A 1 74 ? 19.201 22.381 -2.056 1.00 75.50 74 LYS A CA 1
ATOM 627 C C . LYS A 1 74 ? 20.194 21.251 -1.794 1.00 75.50 74 LYS A C 1
ATOM 629 O O . LYS A 1 74 ? 21.118 21.437 -1.007 1.00 75.50 74 LYS A O 1
ATOM 634 N N . PHE A 1 75 ? 20.039 20.107 -2.458 1.00 71.19 75 PHE A N 1
ATOM 635 C CA . PHE A 1 75 ? 20.944 18.969 -2.290 1.00 71.19 75 PHE A CA 1
ATOM 636 C C . PHE A 1 75 ? 22.284 19.123 -3.020 1.00 71.19 75 PHE A C 1
ATOM 638 O O . PHE A 1 75 ? 23.280 18.596 -2.533 1.00 71.19 75 PHE A O 1
ATOM 645 N N . LYS A 1 76 ? 22.347 19.887 -4.118 1.00 67.50 76 LYS A N 1
ATOM 646 C CA . LYS A 1 76 ? 23.596 20.236 -4.822 1.00 67.50 76 LYS A CA 1
ATOM 647 C C . LYS A 1 76 ? 24.590 21.012 -3.957 1.00 67.50 76 LYS A C 1
ATOM 649 O O . LYS A 1 76 ? 25.780 20.981 -4.214 1.00 67.50 76 LYS A O 1
ATOM 654 N N . LYS A 1 77 ? 24.131 21.649 -2.874 1.00 72.19 77 LYS A N 1
ATOM 655 C CA . LYS A 1 77 ? 25.024 22.268 -1.879 1.00 72.19 77 LYS A CA 1
ATOM 656 C C . LYS A 1 77 ? 25.824 21.243 -1.057 1.00 72.19 77 LYS A C 1
ATOM 658 O O . LYS A 1 77 ? 26.671 21.638 -0.264 1.00 72.19 77 LYS A O 1
ATOM 663 N N . ASN A 1 78 ? 25.553 19.943 -1.207 1.00 76.62 78 ASN A N 1
ATOM 664 C CA . ASN A 1 78 ? 26.245 18.859 -0.518 1.00 76.62 78 ASN A CA 1
ATOM 665 C C . ASN A 1 78 ? 26.856 17.878 -1.538 1.00 76.62 78 ASN A C 1
ATOM 667 O O . ASN A 1 78 ? 26.128 17.143 -2.209 1.00 76.62 78 ASN A O 1
ATOM 671 N N . ASN A 1 79 ? 28.193 17.809 -1.586 1.00 70.12 79 ASN A N 1
ATOM 672 C CA . ASN A 1 79 ? 28.966 16.988 -2.533 1.00 70.12 79 ASN A CA 1
ATOM 673 C C . ASN A 1 79 ? 28.528 15.509 -2.585 1.00 70.12 79 ASN A C 1
ATOM 675 O O . ASN A 1 79 ? 28.546 14.883 -3.647 1.00 70.12 79 ASN A O 1
ATOM 679 N N . LEU A 1 80 ? 28.118 14.921 -1.452 1.00 71.06 80 LEU A N 1
ATOM 680 C CA . LEU A 1 80 ? 27.696 13.515 -1.403 1.00 71.06 80 LEU A CA 1
ATOM 681 C C . LEU A 1 80 ? 26.288 13.314 -1.989 1.00 71.06 80 LEU A C 1
ATOM 683 O O . LEU A 1 80 ? 26.013 12.299 -2.636 1.00 71.06 80 LEU A O 1
ATOM 687 N N . ALA A 1 81 ? 25.387 14.267 -1.743 1.00 65.69 81 ALA A N 1
ATOM 688 C CA . ALA A 1 81 ? 24.011 14.210 -2.221 1.00 65.69 81 ALA A CA 1
ATOM 689 C C . ALA A 1 81 ? 23.946 14.484 -3.728 1.00 65.69 81 ALA A C 1
ATOM 691 O O . ALA A 1 81 ? 23.247 13.767 -4.443 1.00 65.69 81 ALA A O 1
ATOM 692 N N . GLU A 1 82 ? 24.741 15.436 -4.219 1.00 66.81 82 GLU A N 1
ATOM 693 C CA . GLU A 1 82 ? 24.871 15.732 -5.645 1.00 66.81 82 GLU A CA 1
ATOM 694 C C . GLU A 1 82 ? 25.298 14.499 -6.449 1.00 66.81 82 GLU A C 1
ATOM 696 O O . GLU A 1 82 ? 24.611 14.127 -7.400 1.00 66.81 82 GLU A O 1
ATOM 701 N N . LYS A 1 83 ? 26.351 13.792 -6.009 1.00 67.38 83 LYS A N 1
ATOM 702 C CA . LYS A 1 83 ? 26.862 12.580 -6.676 1.00 67.38 83 LYS A CA 1
ATOM 703 C C . LYS A 1 83 ? 25.835 11.442 -6.742 1.00 67.38 83 LYS A C 1
ATOM 705 O O . LYS A 1 83 ? 25.852 10.649 -7.679 1.00 67.38 83 LYS A O 1
ATOM 710 N N . LYS A 1 84 ? 24.945 11.326 -5.748 1.00 67.19 84 LYS A N 1
ATOM 711 C CA . LYS A 1 84 ? 23.879 10.308 -5.755 1.00 67.19 84 LYS A CA 1
ATOM 712 C C . LYS A 1 84 ? 22.673 10.733 -6.586 1.00 67.19 84 LYS A C 1
ATOM 714 O O . LYS A 1 84 ? 22.073 9.876 -7.223 1.00 67.19 84 LYS A O 1
ATOM 719 N N . ILE A 1 85 ? 22.317 12.016 -6.582 1.00 63.69 85 ILE A N 1
ATOM 720 C CA . ILE A 1 85 ? 21.173 12.549 -7.334 1.00 63.69 85 ILE A CA 1
ATOM 721 C C . ILE A 1 85 ? 21.473 12.589 -8.835 1.00 63.69 85 ILE A C 1
ATOM 723 O O . ILE A 1 85 ? 20.610 12.207 -9.622 1.00 63.69 85 ILE A O 1
ATOM 727 N N . SER A 1 86 ? 22.691 12.959 -9.239 1.00 61.91 86 SER A N 1
ATOM 728 C CA . SER A 1 86 ? 23.111 12.937 -10.647 1.00 61.91 86 SER A CA 1
ATOM 729 C C . SER A 1 86 ? 23.056 11.532 -11.259 1.00 61.91 86 SER A C 1
ATOM 731 O O . SER A 1 86 ? 22.728 11.389 -12.432 1.00 61.91 86 SER A O 1
ATOM 733 N N . GLY A 1 87 ? 23.257 10.480 -10.457 1.00 61.34 87 GLY A N 1
ATOM 734 C CA . GLY A 1 87 ? 23.052 9.092 -10.885 1.00 61.34 87 GLY A CA 1
ATOM 735 C C . GLY A 1 87 ? 21.590 8.723 -11.183 1.00 61.34 87 GLY A C 1
ATOM 736 O O . GLY A 1 87 ? 21.346 7.779 -11.931 1.00 61.34 87 GLY A O 1
ATOM 737 N N . TYR A 1 88 ? 20.612 9.452 -10.631 1.00 55.72 88 TYR A N 1
ATOM 738 C CA . TYR A 1 88 ? 19.187 9.257 -10.937 1.00 55.72 88 TYR A CA 1
ATOM 739 C C . TYR A 1 88 ? 18.705 10.105 -12.119 1.00 55.72 88 TYR A C 1
ATOM 741 O O . TYR A 1 88 ? 17.718 9.732 -12.744 1.00 55.72 88 TYR A O 1
ATOM 749 N N . TYR A 1 89 ? 19.394 11.203 -12.431 1.00 59.41 89 TYR A N 1
ATOM 750 C CA . TYR A 1 89 ? 19.061 12.143 -13.502 1.00 59.41 89 TYR A CA 1
ATOM 751 C C . TYR A 1 89 ? 20.231 12.235 -14.490 1.00 59.41 89 TYR A C 1
ATOM 753 O O . TYR A 1 89 ? 21.017 13.181 -14.449 1.00 59.41 89 TYR A O 1
ATOM 761 N N . GLN A 1 90 ? 20.373 11.240 -15.372 1.00 53.06 90 GLN A N 1
ATOM 762 C CA . GLN A 1 90 ? 21.358 11.313 -16.456 1.00 53.06 90 GLN A CA 1
ATOM 763 C C . GLN A 1 90 ? 20.965 12.433 -17.435 1.00 53.06 90 GLN A C 1
ATOM 765 O O . GLN A 1 90 ? 19.892 12.400 -18.032 1.00 53.06 90 GLN A O 1
ATOM 770 N N . ASN A 1 91 ? 21.848 13.421 -17.603 1.00 49.00 91 ASN A N 1
ATOM 771 C CA . ASN A 1 91 ? 21.771 14.471 -18.629 1.00 49.00 91 ASN A CA 1
ATOM 772 C C . ASN A 1 91 ? 20.498 15.342 -18.617 1.00 49.00 91 ASN A C 1
ATOM 774 O O . ASN A 1 91 ? 20.052 15.791 -19.667 1.00 49.00 91 ASN A O 1
ATOM 778 N N . GLY A 1 92 ? 19.892 15.590 -17.450 1.00 51.00 92 GLY A N 1
ATOM 779 C CA . GLY A 1 92 ? 18.750 16.515 -17.332 1.00 51.00 92 GLY A CA 1
ATOM 780 C C . GLY A 1 92 ? 17.440 16.026 -17.967 1.00 51.00 92 GLY A C 1
ATOM 781 O O . GLY A 1 92 ? 16.443 16.742 -17.922 1.00 51.00 92 GLY A O 1
ATOM 782 N N . VAL A 1 93 ? 17.417 14.807 -18.512 1.00 50.50 93 VAL A N 1
ATOM 783 C CA . VAL A 1 93 ? 16.202 14.152 -19.000 1.00 50.50 93 VAL A CA 1
ATOM 784 C C . VAL A 1 93 ? 15.521 13.478 -17.818 1.00 50.50 93 VAL A C 1
ATOM 786 O O . VAL A 1 93 ? 16.143 12.684 -17.110 1.00 50.50 93 VAL A O 1
ATOM 789 N N . ASP A 1 94 ? 14.240 13.777 -17.601 1.00 56.78 94 ASP A N 1
ATOM 790 C CA . ASP A 1 94 ? 13.437 13.063 -16.614 1.00 56.78 94 ASP A CA 1
ATOM 791 C C . ASP A 1 94 ? 13.342 11.578 -17.030 1.00 56.78 94 ASP A C 1
ATOM 793 O O . ASP A 1 94 ? 12.752 11.270 -18.073 1.00 56.78 94 ASP A O 1
ATOM 797 N N . PRO A 1 95 ? 13.889 10.630 -16.242 1.00 57.44 95 PRO A N 1
ATOM 798 C CA . PRO A 1 95 ? 13.798 9.199 -16.534 1.00 57.44 95 PRO A CA 1
ATOM 799 C C . PRO A 1 95 ? 12.353 8.704 -16.655 1.00 57.44 95 PRO A C 1
ATOM 801 O O . PRO A 1 95 ? 12.110 7.600 -17.140 1.00 57.44 95 PRO A O 1
ATOM 804 N N . TYR A 1 96 ? 11.389 9.471 -16.150 1.00 58.62 96 TYR A N 1
ATOM 805 C CA . TYR A 1 96 ? 9.971 9.210 -16.312 1.00 58.62 96 TYR A CA 1
ATOM 806 C C . TYR A 1 96 ? 9.513 9.386 -17.767 1.00 58.62 96 TYR A C 1
ATOM 808 O O . TYR A 1 96 ? 8.832 8.504 -18.289 1.00 58.62 96 TYR A O 1
ATOM 816 N N . LEU A 1 97 ? 9.936 10.457 -18.446 1.00 63.00 97 LEU A N 1
ATOM 817 C CA . LEU A 1 97 ? 9.526 10.763 -19.822 1.00 63.00 97 LEU A CA 1
ATOM 818 C C . LEU A 1 97 ? 10.072 9.733 -20.817 1.00 63.00 97 LEU A C 1
ATOM 820 O O . LEU A 1 97 ? 9.308 9.179 -21.606 1.00 63.00 97 LEU A O 1
ATOM 824 N N . SER A 1 98 ? 11.352 9.375 -20.700 1.00 62.94 98 SER A N 1
ATOM 825 C CA . SER A 1 98 ? 11.973 8.347 -21.550 1.00 62.94 98 SER A CA 1
ATOM 826 C C . SER A 1 98 ? 11.356 6.956 -21.344 1.00 62.94 98 SER A C 1
ATOM 828 O O . SER A 1 98 ? 11.239 6.166 -22.282 1.00 62.94 98 SER A O 1
ATOM 830 N N . ARG A 1 99 ? 10.884 6.649 -20.129 1.00 62.50 99 ARG A N 1
ATOM 831 C CA . ARG A 1 99 ? 10.156 5.402 -19.840 1.00 62.50 99 ARG A CA 1
ATOM 832 C C . ARG A 1 99 ? 8.731 5.404 -20.382 1.00 62.50 99 ARG A C 1
ATOM 834 O O . ARG A 1 99 ? 8.282 4.355 -20.836 1.00 62.50 99 ARG A O 1
ATOM 841 N N . ILE A 1 100 ? 8.031 6.538 -20.342 1.00 64.69 100 ILE A N 1
ATOM 842 C CA . ILE A 1 100 ? 6.704 6.670 -20.961 1.00 64.69 100 ILE A CA 1
ATOM 843 C C . ILE A 1 100 ? 6.809 6.449 -22.470 1.00 64.69 100 ILE A C 1
ATOM 845 O O . ILE A 1 100 ? 5.984 5.738 -23.043 1.00 64.69 100 ILE A O 1
ATOM 849 N N . GLU A 1 101 ? 7.827 7.018 -23.114 1.00 63.28 101 GLU A N 1
ATOM 850 C CA . GLU A 1 101 ? 8.060 6.837 -24.549 1.00 63.28 101 GLU A CA 1
ATOM 851 C C . GLU A 1 101 ? 8.357 5.380 -24.902 1.00 63.28 101 GLU A C 1
ATOM 853 O O . GLU A 1 101 ? 7.710 4.832 -25.796 1.00 63.28 101 GLU A O 1
ATOM 858 N N . ALA A 1 102 ? 9.218 4.707 -24.132 1.00 64.62 102 ALA A N 1
ATOM 859 C CA . ALA A 1 102 ? 9.488 3.278 -24.307 1.00 64.62 102 ALA A CA 1
ATOM 860 C C . ALA A 1 102 ? 8.239 2.391 -24.117 1.00 64.62 102 ALA A C 1
ATOM 862 O O . ALA A 1 102 ? 8.159 1.296 -24.671 1.00 64.62 102 ALA A O 1
ATOM 863 N N . GLN A 1 103 ? 7.244 2.849 -23.351 1.00 63.06 103 GLN A N 1
ATOM 864 C CA . GLN A 1 103 ? 6.007 2.106 -23.093 1.00 63.06 103 GLN A CA 1
ATOM 865 C C . GLN A 1 103 ? 4.920 2.301 -24.159 1.00 63.06 103 GLN A C 1
ATOM 867 O O . GLN A 1 103 ? 3.993 1.485 -24.208 1.00 63.06 103 GLN A O 1
ATOM 872 N N . LYS A 1 104 ? 5.006 3.325 -25.022 1.00 65.44 104 LYS A N 1
ATOM 873 C CA . LYS A 1 104 ? 3.967 3.613 -26.033 1.00 65.44 104 LYS A CA 1
ATOM 874 C C . LYS A 1 104 ? 3.769 2.473 -27.040 1.00 65.44 104 LYS A C 1
ATOM 876 O O . LYS A 1 104 ? 2.640 2.266 -27.469 1.00 65.44 104 LYS A O 1
ATOM 881 N N . ASN A 1 105 ? 4.817 1.700 -27.333 1.00 69.44 105 ASN A N 1
ATOM 882 C CA . ASN A 1 105 ? 4.786 0.593 -28.300 1.00 69.44 105 ASN A CA 1
ATOM 883 C C . ASN A 1 105 ? 4.578 -0.793 -27.660 1.00 69.44 105 ASN A C 1
ATOM 885 O O . ASN A 1 105 ? 4.783 -1.814 -28.310 1.00 69.44 105 ASN A O 1
ATOM 889 N N . THR A 1 106 ? 4.201 -0.856 -26.380 1.00 78.94 106 THR A N 1
ATOM 890 C CA . THR A 1 106 ? 3.997 -2.131 -25.673 1.00 78.94 106 THR A CA 1
ATOM 891 C C . THR A 1 106 ? 2.528 -2.551 -25.665 1.00 78.94 106 THR A C 1
ATOM 893 O O . THR A 1 106 ? 1.626 -1.715 -25.712 1.00 78.94 106 THR A O 1
ATOM 896 N N . VAL A 1 107 ? 2.274 -3.862 -25.582 1.00 85.56 107 VAL A N 1
ATOM 897 C CA . VAL A 1 107 ? 0.914 -4.417 -25.482 1.00 85.56 107 VAL A CA 1
ATOM 898 C C . VAL A 1 107 ? 0.195 -3.827 -24.261 1.00 85.56 107 VAL A C 1
ATOM 900 O O . VAL A 1 107 ? 0.819 -3.593 -23.225 1.00 85.56 107 VAL A O 1
ATOM 903 N N . TRP A 1 108 ? -1.121 -3.603 -24.354 1.00 86.50 108 TRP A N 1
ATOM 904 C CA . TRP A 1 108 ? -1.907 -2.884 -23.337 1.00 86.50 108 TRP A CA 1
ATOM 905 C C . TRP A 1 108 ? -1.672 -3.387 -21.900 1.00 86.50 108 TRP A C 1
ATOM 907 O O . TRP A 1 108 ? -1.501 -2.583 -20.982 1.00 86.50 108 TRP A O 1
ATOM 917 N N . TYR A 1 109 ? -1.603 -4.707 -21.692 1.00 84.81 109 TYR A N 1
ATOM 918 C CA . TYR A 1 109 ? -1.393 -5.285 -20.365 1.00 84.81 109 TYR A CA 1
ATOM 919 C C . TYR A 1 109 ? 0.028 -5.036 -19.852 1.00 84.81 109 TYR A C 1
ATOM 921 O O . TYR A 1 109 ? 0.219 -4.896 -18.652 1.00 84.81 109 TYR A O 1
ATOM 929 N N . ALA A 1 110 ? 1.030 -4.941 -20.727 1.00 83.38 110 ALA A N 1
ATOM 930 C CA . ALA A 1 110 ? 2.398 -4.617 -20.337 1.00 83.38 110 ALA A CA 1
ATOM 931 C C . ALA A 1 110 ? 2.527 -3.141 -19.956 1.00 83.38 110 ALA A C 1
ATOM 933 O O . ALA A 1 110 ? 3.161 -2.818 -18.947 1.00 83.38 110 ALA A O 1
ATOM 934 N N . ARG A 1 111 ? 1.846 -2.268 -20.705 1.00 83.25 111 ARG A N 1
ATOM 935 C CA . ARG A 1 111 ? 1.762 -0.836 -20.416 1.00 83.25 111 ARG A CA 1
ATOM 936 C C . ARG A 1 111 ? 1.129 -0.583 -19.049 1.00 83.25 111 ARG A C 1
ATOM 938 O O . ARG A 1 111 ? 1.779 -0.041 -18.160 1.00 83.25 111 ARG A O 1
ATOM 945 N N . PHE A 1 112 ? -0.109 -1.033 -18.851 1.00 85.31 112 PHE A N 1
ATOM 946 C CA . PHE A 1 112 ? -0.860 -0.740 -17.627 1.00 85.31 112 PHE A CA 1
ATOM 947 C C . PHE A 1 112 ? -0.514 -1.682 -16.467 1.00 85.31 112 PHE A C 1
ATOM 949 O O . PHE A 1 112 ? -0.542 -1.289 -15.303 1.00 85.31 112 PHE A O 1
ATOM 956 N N . GLY A 1 113 ? -0.166 -2.935 -16.750 1.00 81.25 113 GLY A N 1
ATOM 957 C CA . GLY A 1 113 ? 0.055 -3.963 -15.736 1.00 81.25 113 GLY A CA 1
ATOM 958 C C . GLY A 1 113 ? 1.413 -3.905 -15.052 1.00 81.25 113 GLY A C 1
ATOM 959 O O . GLY A 1 113 ? 1.564 -4.462 -13.969 1.00 81.25 113 GLY A O 1
ATOM 960 N N . ASN A 1 114 ? 2.418 -3.219 -15.594 1.00 78.31 114 ASN A N 1
ATOM 961 C CA . ASN A 1 114 ? 3.708 -3.161 -14.910 1.00 78.31 114 ASN A CA 1
ATOM 962 C C . ASN A 1 114 ? 3.602 -2.383 -13.581 1.00 78.31 114 ASN A C 1
ATOM 964 O O . ASN A 1 114 ? 3.963 -2.909 -12.519 1.00 78.31 114 ASN A O 1
ATOM 968 N N . ARG A 1 115 ? 3.052 -1.160 -13.621 1.00 78.00 115 ARG A N 1
ATOM 969 C CA . ARG A 1 115 ? 3.075 -0.209 -12.491 1.00 78.00 115 ARG A CA 1
ATOM 970 C C . ARG A 1 115 ? 1.746 0.500 -12.262 1.00 78.00 115 ARG A C 1
ATOM 972 O O . ARG A 1 115 ? 1.289 0.550 -11.123 1.00 78.00 115 ARG A O 1
ATOM 979 N N . ASP A 1 116 ? 1.128 0.993 -13.327 1.00 84.25 116 ASP A N 1
ATOM 980 C CA . ASP A 1 116 ? -0.059 1.851 -13.266 1.00 84.25 116 ASP A CA 1
ATOM 981 C C . ASP A 1 116 ? -1.227 1.167 -12.561 1.00 84.25 116 ASP A C 1
ATOM 983 O O . ASP A 1 116 ? -1.805 1.724 -11.632 1.00 84.25 116 ASP A O 1
ATOM 987 N N . ALA A 1 117 ? -1.503 -0.088 -12.916 1.00 87.38 117 ALA A N 1
ATOM 988 C CA . ALA A 1 117 ? -2.534 -0.905 -12.287 1.00 87.38 117 ALA A CA 1
ATOM 989 C C . ALA A 1 117 ? -2.340 -1.024 -10.768 1.00 87.38 117 ALA A C 1
ATOM 991 O O . ALA A 1 117 ? -3.307 -0.977 -10.012 1.00 87.38 117 ALA A O 1
ATOM 992 N N . LEU A 1 118 ? -1.090 -1.128 -10.303 1.00 88.56 118 LEU A N 1
ATOM 993 C CA . LEU A 1 118 ? -0.802 -1.189 -8.874 1.00 88.56 118 LEU A CA 1
ATOM 994 C C . LEU A 1 118 ? -1.094 0.161 -8.207 1.00 88.56 118 LEU A C 1
ATOM 996 O O . LEU A 1 118 ? -1.792 0.197 -7.199 1.00 88.56 118 LEU A O 1
ATOM 1000 N N . ILE A 1 119 ? -0.593 1.260 -8.774 1.00 89.88 119 ILE A N 1
ATOM 1001 C CA . ILE A 1 119 ? -0.715 2.608 -8.198 1.00 89.88 119 ILE A CA 1
ATOM 1002 C C . ILE A 1 119 ? -2.180 3.059 -8.193 1.00 89.88 119 ILE A C 1
ATOM 1004 O O . ILE A 1 119 ? -2.729 3.408 -7.146 1.00 89.88 119 ILE A O 1
ATOM 1008 N N . TYR A 1 120 ? -2.829 3.018 -9.355 1.00 92.06 120 TYR A N 1
ATOM 1009 C CA . TYR A 1 120 ? -4.219 3.431 -9.502 1.00 92.06 120 TYR A CA 1
ATOM 1010 C C . TYR A 1 120 ? -5.167 2.478 -8.782 1.00 92.06 120 TYR A C 1
ATOM 1012 O O . TYR A 1 120 ? -6.109 2.941 -8.145 1.00 92.06 120 TYR A O 1
ATOM 1020 N N . GLY A 1 121 ? -4.894 1.172 -8.804 1.00 91.94 121 GLY A N 1
ATOM 1021 C CA . GLY A 1 121 ? -5.720 0.185 -8.117 1.00 91.94 121 GLY A CA 1
ATOM 1022 C C . GLY A 1 121 ? -5.694 0.360 -6.599 1.00 91.94 121 GLY A C 1
ATOM 1023 O O . GLY A 1 121 ? -6.739 0.313 -5.949 1.00 91.94 121 GLY A O 1
ATOM 1024 N N . GLY A 1 122 ? -4.523 0.640 -6.019 1.00 93.38 122 GLY A N 1
ATOM 1025 C CA . GLY A 1 122 ? -4.407 0.950 -4.593 1.00 93.38 122 GLY A CA 1
ATOM 1026 C C . GLY A 1 122 ? -5.189 2.201 -4.189 1.00 93.38 122 GLY A C 1
ATOM 1027 O O . GLY A 1 122 ? -5.940 2.168 -3.212 1.00 93.38 122 GLY A O 1
ATOM 1028 N N . ASN A 1 123 ? -5.074 3.277 -4.971 1.00 95.25 123 ASN A N 1
ATOM 1029 C CA . ASN A 1 123 ? -5.834 4.508 -4.742 1.00 95.25 123 ASN A CA 1
ATOM 1030 C C . ASN A 1 123 ? -7.345 4.297 -4.929 1.00 95.25 123 ASN A C 1
ATOM 1032 O O . ASN A 1 123 ? -8.133 4.816 -4.139 1.00 95.25 123 ASN A O 1
ATOM 1036 N N . ALA A 1 124 ? -7.763 3.499 -5.916 1.00 95.56 124 ALA A N 1
ATOM 1037 C CA . ALA A 1 124 ? -9.166 3.155 -6.139 1.00 95.56 124 ALA A CA 1
ATOM 1038 C C . ALA A 1 124 ? -9.759 2.393 -4.944 1.00 95.56 124 ALA A C 1
ATOM 1040 O O . ALA A 1 124 ? -10.834 2.753 -4.455 1.00 95.56 124 ALA A O 1
ATOM 1041 N N . PHE A 1 125 ? -9.034 1.417 -4.386 1.00 96.25 125 PHE A N 1
ATOM 1042 C CA . PHE A 1 125 ? -9.461 0.740 -3.159 1.00 96.25 125 PHE A CA 1
ATOM 1043 C C . PHE A 1 125 ? -9.498 1.680 -1.953 1.00 96.25 125 PHE A C 1
ATOM 1045 O O . PHE A 1 125 ? -10.458 1.636 -1.182 1.00 96.25 125 PHE A O 1
ATOM 1052 N N . ALA A 1 126 ? -8.504 2.559 -1.795 1.00 97.12 126 ALA A N 1
ATOM 1053 C CA . ALA A 1 126 ? -8.514 3.550 -0.722 1.00 97.12 126 ALA A CA 1
ATOM 1054 C C . ALA A 1 126 ? -9.749 4.457 -0.806 1.00 97.12 126 ALA A C 1
ATOM 1056 O O . ALA A 1 126 ? -10.468 4.615 0.183 1.00 97.12 126 ALA A O 1
ATOM 1057 N N . LEU A 1 127 ? -10.048 4.985 -1.995 1.00 95.75 127 LEU A N 1
ATOM 1058 C CA . LEU A 1 127 ? -11.237 5.799 -2.240 1.00 95.75 127 LEU A CA 1
ATOM 1059 C C . LEU A 1 127 ? -12.524 5.011 -1.996 1.00 95.75 127 LEU A C 1
ATOM 1061 O O . LEU A 1 127 ? -13.438 5.538 -1.368 1.00 95.75 127 LEU A O 1
ATOM 1065 N N . THR A 1 128 ? -12.585 3.746 -2.408 1.00 94.75 128 THR A N 1
ATOM 1066 C CA . THR A 1 128 ? -13.736 2.866 -2.154 1.00 94.75 128 THR A CA 1
ATOM 1067 C C . THR A 1 128 ? -14.004 2.707 -0.658 1.00 94.75 128 THR A C 1
ATOM 1069 O O . THR A 1 128 ? -15.142 2.850 -0.211 1.00 94.75 128 THR A O 1
ATOM 1072 N N . LEU A 1 129 ? -12.963 2.469 0.145 1.00 95.25 129 LEU A N 1
ATOM 1073 C CA . LEU A 1 129 ? -13.105 2.323 1.594 1.00 95.25 129 LEU A CA 1
ATOM 1074 C C . LEU A 1 129 ? -13.467 3.645 2.292 1.00 95.25 129 LEU A C 1
ATOM 1076 O O . LEU A 1 129 ? -14.234 3.632 3.261 1.00 95.25 129 LEU A O 1
ATOM 1080 N N . ILE A 1 130 ? -12.950 4.778 1.808 1.00 95.31 130 ILE A N 1
ATOM 1081 C CA . ILE A 1 130 ? -13.250 6.109 2.354 1.00 95.31 130 ILE A CA 1
ATOM 1082 C C . ILE A 1 130 ? -14.680 6.534 1.993 1.00 95.31 130 ILE A C 1
ATOM 1084 O O . ILE A 1 130 ? -15.483 6.789 2.891 1.00 95.31 130 ILE A O 1
ATOM 1088 N N . LEU A 1 131 ? -15.021 6.569 0.701 1.00 92.38 131 LEU A N 1
ATOM 1089 C CA . LEU A 1 131 ? -16.328 7.014 0.202 1.00 92.38 131 LEU A CA 1
ATOM 1090 C C . LEU A 1 131 ? -17.450 6.035 0.573 1.00 92.38 131 LEU A C 1
ATOM 1092 O O . LEU A 1 131 ? -18.557 6.457 0.903 1.00 92.38 131 LEU A O 1
ATOM 1096 N N . GLY A 1 132 ? -17.152 4.734 0.627 1.00 89.88 132 GLY A N 1
ATOM 1097 C CA . GLY A 1 132 ? -18.068 3.708 1.135 1.00 89.88 132 GLY A CA 1
ATOM 1098 C C . GLY A 1 132 ? -18.294 3.763 2.654 1.00 89.88 132 GLY A C 1
ATOM 1099 O O . GLY A 1 132 ? -19.123 3.019 3.183 1.00 89.88 132 GLY A O 1
ATOM 1100 N N . GLY A 1 133 ? -17.572 4.629 3.376 1.00 91.06 133 GLY A N 1
ATOM 1101 C CA . GLY A 1 133 ? -17.713 4.817 4.821 1.00 91.06 133 GLY A CA 1
ATOM 1102 C C . GLY A 1 133 ? -17.209 3.636 5.656 1.00 91.06 133 GLY A C 1
ATOM 1103 O O . GLY A 1 133 ? -17.635 3.470 6.801 1.00 91.06 133 GLY A O 1
ATOM 1104 N N . PHE A 1 134 ? -16.325 2.802 5.102 1.00 93.00 134 PHE A N 1
ATOM 1105 C CA . PHE A 1 134 ? -15.750 1.647 5.796 1.00 93.00 134 PHE A CA 1
ATOM 1106 C C . PHE A 1 134 ? -14.690 2.049 6.814 1.00 93.00 134 PHE A C 1
ATOM 1108 O O . PHE A 1 134 ? -14.551 1.374 7.832 1.00 93.00 134 PHE A O 1
ATOM 1115 N N . PHE A 1 135 ? -13.986 3.162 6.590 1.00 94.62 135 PHE A N 1
ATOM 1116 C CA . PHE A 1 135 ? -12.939 3.641 7.493 1.00 94.62 135 PHE A CA 1
ATOM 1117 C C . PHE A 1 135 ? -13.498 4.305 8.766 1.00 94.62 135 PHE A C 1
ATOM 1119 O O . PHE A 1 135 ? -13.365 5.504 9.007 1.00 94.62 135 PHE A O 1
ATOM 1126 N N . ASN A 1 136 ? -14.165 3.501 9.595 1.00 91.50 136 ASN A N 1
ATOM 1127 C CA . ASN A 1 136 ? -14.783 3.901 10.853 1.00 91.50 136 ASN A CA 1
ATOM 1128 C C . ASN A 1 136 ? -14.657 2.775 11.893 1.00 91.50 136 ASN A C 1
ATOM 1130 O O . ASN A 1 136 ? -14.692 1.593 11.555 1.00 91.50 136 ASN A O 1
ATOM 1134 N N . LYS A 1 137 ? -14.594 3.142 13.179 1.00 89.94 137 LYS A N 1
ATOM 1135 C CA . LYS A 1 137 ? -14.470 2.229 14.331 1.00 89.94 137 LYS A CA 1
ATOM 1136 C C . LYS A 1 137 ? -15.631 1.237 14.443 1.00 89.94 137 LYS A C 1
ATOM 1138 O O . LYS A 1 137 ? -15.481 0.207 15.080 1.00 89.94 137 LYS A O 1
ATOM 1143 N N . LYS A 1 138 ? -16.785 1.556 13.843 1.00 90.19 138 LYS A N 1
ATOM 1144 C CA . LYS A 1 138 ? -17.968 0.679 13.821 1.00 90.19 138 LYS A CA 1
ATOM 1145 C C . LYS A 1 138 ? -17.866 -0.474 12.812 1.00 90.19 138 LYS A C 1
ATOM 1147 O O . LYS A 1 138 ? -18.626 -1.424 12.935 1.00 90.19 138 LYS A O 1
ATOM 1152 N N . ARG A 1 139 ? -16.992 -0.369 11.803 1.00 91.31 139 ARG A N 1
ATOM 1153 C CA . ARG A 1 139 ? -16.885 -1.338 10.693 1.00 91.31 139 ARG A CA 1
ATOM 1154 C C . ARG A 1 139 ? -15.535 -2.042 10.665 1.00 91.31 139 ARG A C 1
ATOM 1156 O O . ARG A 1 139 ? -15.473 -3.257 10.489 1.00 91.31 139 ARG A O 1
ATOM 1163 N N . MET A 1 140 ? -14.465 -1.283 10.897 1.00 95.00 140 MET A N 1
ATOM 1164 C CA . MET A 1 140 ? -13.109 -1.815 10.930 1.00 95.00 140 MET A CA 1
ATOM 1165 C C . MET A 1 140 ? -12.686 -2.244 12.334 1.00 95.00 140 MET A C 1
ATOM 1167 O O . MET A 1 140 ? -12.888 -1.516 13.310 1.00 95.00 140 MET A O 1
ATOM 1171 N N . THR A 1 141 ? -12.023 -3.396 12.424 1.00 95.38 141 THR A N 1
ATOM 1172 C CA . THR A 1 141 ? -11.282 -3.798 13.629 1.00 95.38 141 THR A CA 1
ATOM 1173 C C . THR A 1 141 ? -10.078 -2.878 13.856 1.00 95.38 141 THR A C 1
ATOM 1175 O O . THR A 1 141 ? -9.649 -2.140 12.967 1.00 95.38 141 THR A O 1
ATOM 1178 N N . LYS A 1 142 ? -9.475 -2.928 15.054 1.00 94.19 142 LYS A N 1
ATOM 1179 C CA . LYS A 1 142 ? -8.244 -2.167 15.351 1.00 94.19 142 LYS A CA 1
ATOM 1180 C C . LYS A 1 142 ? -7.097 -2.521 14.393 1.00 94.19 142 LYS A C 1
ATOM 1182 O O . LYS A 1 142 ? -6.328 -1.636 14.031 1.00 94.19 142 LYS A O 1
ATOM 1187 N N . LEU A 1 143 ? -7.006 -3.790 13.984 1.00 96.00 143 LEU A N 1
ATOM 1188 C CA . LEU A 1 143 ? -6.014 -4.270 13.023 1.00 96.00 143 LEU A CA 1
ATOM 1189 C C . LEU A 1 143 ? -6.248 -3.653 11.641 1.00 96.00 143 LEU A C 1
ATOM 1191 O O . LEU A 1 143 ? -5.353 -2.998 11.119 1.00 96.00 143 LEU A O 1
ATOM 1195 N N . GLU A 1 144 ? -7.452 -3.804 11.085 1.00 97.25 144 GLU A N 1
ATOM 1196 C CA . GLU A 1 144 ? -7.825 -3.248 9.774 1.00 97.25 144 GLU A CA 1
ATOM 1197 C C . GLU A 1 144 ? -7.640 -1.733 9.730 1.00 97.25 144 GLU A C 1
ATOM 1199 O O . GLU A 1 144 ? -7.037 -1.202 8.804 1.00 97.25 144 GLU A O 1
ATOM 1204 N N . MET A 1 145 ? -8.101 -1.036 10.769 1.00 96.50 145 MET A N 1
ATOM 1205 C CA . MET A 1 145 ? -7.947 0.409 10.878 1.00 96.50 145 MET A CA 1
ATOM 1206 C C . MET A 1 145 ? -6.473 0.814 10.928 1.00 96.50 145 MET A C 1
ATOM 1208 O O . MET A 1 145 ? -6.083 1.775 10.274 1.00 96.50 145 MET A O 1
ATOM 1212 N N . GLY A 1 146 ? -5.652 0.082 11.685 1.00 96.88 146 GLY A N 1
ATOM 1213 C CA . GLY A 1 146 ? -4.215 0.318 11.750 1.00 96.88 146 GLY A CA 1
ATOM 1214 C C . GLY A 1 146 ? -3.541 0.108 10.395 1.00 96.88 146 GLY A C 1
ATOM 1215 O O . GLY A 1 146 ? -2.821 0.993 9.943 1.00 96.88 146 GLY A O 1
ATOM 1216 N N . LEU A 1 147 ? -3.810 -1.017 9.724 1.00 97.75 147 LEU A N 1
ATOM 1217 C CA . LEU A 1 147 ? -3.253 -1.323 8.403 1.00 97.75 147 LEU A CA 1
ATOM 1218 C C . LEU A 1 147 ? -3.657 -0.257 7.383 1.00 97.75 147 LEU A C 1
ATOM 1220 O O . LEU A 1 147 ? -2.797 0.275 6.684 1.00 97.75 147 LEU A O 1
ATOM 1224 N N . PHE A 1 148 ? -4.934 0.122 7.351 1.00 98.06 148 PHE A N 1
ATOM 1225 C CA . PHE A 1 148 ? -5.418 1.130 6.420 1.00 98.06 148 PHE A CA 1
ATOM 1226 C C . PHE A 1 148 ? -4.792 2.502 6.674 1.00 98.06 148 PHE A C 1
ATOM 1228 O O . PHE A 1 148 ? -4.317 3.130 5.732 1.00 98.06 148 PHE A O 1
ATOM 1235 N N . SER A 1 149 ? -4.698 2.940 7.934 1.00 97.94 149 SER A N 1
ATOM 1236 C CA . SER A 1 149 ? -4.006 4.183 8.296 1.00 97.94 149 SER A CA 1
ATOM 1237 C C . SER A 1 149 ? -2.536 4.173 7.867 1.00 97.94 149 SER A C 1
ATOM 1239 O O . SER A 1 149 ? -2.053 5.173 7.340 1.00 97.94 149 SER A O 1
ATOM 1241 N N . VAL A 1 150 ? -1.822 3.053 8.051 1.00 98.00 150 VAL A N 1
ATOM 1242 C CA . VAL A 1 150 ? -0.433 2.907 7.572 1.00 98.00 150 VAL A CA 1
ATOM 1243 C C . VAL A 1 150 ? -0.377 3.027 6.052 1.00 98.00 150 VAL A C 1
ATOM 1245 O O . VAL A 1 150 ? 0.453 3.775 5.536 1.00 98.00 150 VAL A O 1
ATOM 1248 N N . GLY A 1 151 ? -1.284 2.351 5.345 1.00 97.94 151 GLY A N 1
ATOM 1249 C CA . GLY A 1 151 ? -1.414 2.441 3.894 1.00 97.94 151 GLY A CA 1
ATOM 1250 C C . GLY A 1 151 ? -1.639 3.875 3.413 1.00 97.94 151 GLY A C 1
ATOM 1251 O O . GLY A 1 151 ? -0.890 4.351 2.566 1.00 97.94 151 GLY A O 1
ATOM 1252 N N . LEU A 1 152 ? -2.592 4.602 4.004 1.00 98.19 152 LEU A N 1
ATOM 1253 C CA . LEU A 1 152 ? -2.866 6.000 3.658 1.00 98.19 152 LEU A CA 1
ATOM 1254 C C . LEU A 1 152 ? -1.662 6.909 3.917 1.00 98.19 152 LEU A C 1
ATOM 1256 O O . LEU A 1 152 ? -1.319 7.726 3.064 1.00 98.19 152 LEU A O 1
ATOM 1260 N N . MET A 1 153 ? -0.982 6.758 5.055 1.00 98.06 153 MET A N 1
ATOM 1261 C CA . MET A 1 153 ? 0.197 7.571 5.372 1.00 98.06 153 MET A CA 1
ATOM 1262 C C . MET A 1 153 ? 1.378 7.260 4.445 1.00 98.06 153 MET A C 1
ATOM 1264 O O . MET A 1 153 ? 2.097 8.175 4.049 1.00 98.06 153 MET A O 1
ATOM 1268 N N . MET A 1 154 ? 1.572 5.997 4.054 1.00 97.75 154 MET A N 1
ATOM 1269 C CA . MET A 1 154 ? 2.583 5.627 3.058 1.00 97.75 154 MET A CA 1
ATOM 1270 C C . MET A 1 154 ? 2.232 6.160 1.667 1.00 97.75 154 MET A C 1
ATOM 1272 O O . MET A 1 154 ? 3.119 6.670 0.990 1.00 97.75 154 MET A O 1
ATOM 1276 N N . ALA A 1 155 ? 0.965 6.098 1.249 1.00 97.44 155 ALA A N 1
ATOM 1277 C CA . ALA A 1 155 ? 0.523 6.682 -0.019 1.00 97.44 155 ALA A CA 1
ATOM 1278 C C . ALA A 1 155 ? 0.717 8.207 -0.021 1.00 97.44 155 ALA A C 1
ATOM 1280 O O . ALA A 1 155 ? 1.217 8.765 -0.993 1.00 97.44 155 ALA A O 1
ATOM 1281 N N . SER A 1 156 ? 0.421 8.861 1.105 1.00 97.31 156 SER A N 1
ATOM 1282 C CA . SER A 1 156 ? 0.654 10.298 1.291 1.00 97.31 156 SER A CA 1
ATOM 1283 C C . SER A 1 156 ? 2.136 10.642 1.169 1.00 97.31 156 SER A C 1
ATOM 1285 O O . SER A 1 156 ? 2.504 11.551 0.431 1.00 97.31 156 SER A O 1
ATOM 1287 N N . LEU A 1 157 ? 3.005 9.881 1.847 1.00 96.50 157 LEU A N 1
ATOM 1288 C CA . LEU A 1 157 ? 4.453 10.035 1.731 1.00 96.50 157 LEU A CA 1
ATOM 1289 C C . LEU A 1 157 ? 4.922 9.814 0.290 1.00 96.50 157 LEU A C 1
ATOM 1291 O O . LEU A 1 157 ? 5.772 10.563 -0.184 1.00 96.50 157 LEU A O 1
ATOM 1295 N N . ALA A 1 158 ? 4.379 8.812 -0.408 1.00 94.62 158 ALA A N 1
ATOM 1296 C CA . ALA A 1 158 ? 4.690 8.569 -1.810 1.00 94.62 158 ALA A CA 1
ATOM 1297 C C . ALA A 1 158 ? 4.334 9.800 -2.654 1.00 94.62 158 ALA A C 1
ATOM 1299 O O . ALA A 1 158 ? 5.214 10.340 -3.314 1.00 94.62 158 ALA A O 1
ATOM 1300 N N . ASN A 1 159 ? 3.101 10.304 -2.577 1.00 93.50 159 ASN A N 1
ATOM 1301 C CA . ASN A 1 159 ? 2.671 11.479 -3.341 1.00 93.50 159 ASN A CA 1
ATOM 1302 C C . ASN A 1 159 ? 3.571 12.701 -3.095 1.00 93.50 159 ASN A C 1
ATOM 1304 O O . ASN A 1 159 ? 4.030 13.320 -4.050 1.00 93.50 159 ASN A O 1
ATOM 1308 N N . LEU A 1 160 ? 3.926 12.971 -1.834 1.00 92.25 160 LEU A N 1
ATOM 1309 C CA . LEU A 1 160 ? 4.845 14.058 -1.465 1.00 92.25 160 LEU A CA 1
ATOM 1310 C C . LEU A 1 160 ? 6.281 13.857 -1.973 1.00 92.25 160 LEU A C 1
ATOM 1312 O O . LEU A 1 160 ? 7.064 14.798 -2.001 1.00 92.25 160 LEU A O 1
ATOM 1316 N N . SER A 1 161 ? 6.654 12.636 -2.346 1.00 88.75 161 SER A N 1
ATOM 1317 C CA . SER A 1 161 ? 7.992 12.268 -2.823 1.00 88.75 161 SER A CA 1
ATOM 1318 C C . SER A 1 161 ? 8.002 11.843 -4.292 1.00 88.75 161 SER A C 1
ATOM 1320 O O . SER A 1 161 ? 8.924 11.156 -4.740 1.00 88.75 161 SER A O 1
ATOM 1322 N N . ASN A 1 162 ? 6.997 12.272 -5.060 1.00 83.81 162 ASN A N 1
ATOM 1323 C CA . ASN A 1 162 ? 6.885 12.008 -6.495 1.00 83.81 162 ASN A CA 1
ATOM 1324 C C . ASN A 1 162 ? 8.116 12.485 -7.299 1.00 83.81 162 ASN A C 1
ATOM 1326 O O . ASN A 1 162 ? 8.453 11.868 -8.307 1.00 83.81 162 ASN A O 1
ATOM 1330 N N . PHE A 1 163 ? 8.850 13.485 -6.799 1.00 80.06 163 PHE A N 1
ATOM 1331 C CA . PHE A 1 163 ? 10.114 13.980 -7.354 1.00 80.06 163 PHE A CA 1
ATOM 1332 C C . PHE A 1 163 ? 11.283 12.976 -7.281 1.00 80.06 163 PHE A C 1
ATOM 1334 O O . PHE A 1 163 ? 12.336 13.216 -7.863 1.00 80.06 163 PHE A O 1
ATOM 1341 N N . VAL A 1 164 ? 11.154 11.848 -6.573 1.00 83.25 164 VAL A N 1
ATOM 1342 C CA . VAL A 1 164 ? 12.094 10.717 -6.672 1.00 83.25 164 VAL A CA 1
ATOM 1343 C C . VAL A 1 164 ? 11.314 9.486 -7.104 1.00 83.25 164 VAL A C 1
ATOM 1345 O O . VAL A 1 164 ? 10.843 8.702 -6.282 1.00 83.25 164 VAL A O 1
ATOM 1348 N N . PHE A 1 165 ? 11.216 9.269 -8.414 1.00 79.94 165 PHE A N 1
ATOM 1349 C CA . PHE A 1 165 ? 10.359 8.234 -9.001 1.00 79.94 165 PHE A CA 1
ATOM 1350 C C . PHE A 1 165 ? 10.565 6.819 -8.412 1.00 79.94 165 PHE A C 1
ATOM 1352 O O . PHE A 1 165 ? 9.610 6.087 -8.132 1.00 79.94 165 PHE A O 1
ATOM 1359 N N . THR A 1 166 ? 11.816 6.405 -8.185 1.00 83.62 166 THR A N 1
ATOM 1360 C CA . THR A 1 166 ? 12.121 5.086 -7.595 1.00 83.62 166 THR A CA 1
ATOM 1361 C C . THR A 1 166 ? 11.633 4.975 -6.151 1.00 83.62 166 THR A C 1
ATOM 1363 O O . THR A 1 166 ? 11.175 3.911 -5.731 1.00 83.62 166 THR A O 1
ATOM 1366 N N . PHE A 1 167 ? 11.713 6.066 -5.389 1.00 87.62 167 PHE A N 1
ATOM 1367 C CA . PHE A 1 167 ? 11.191 6.119 -4.030 1.00 87.62 167 PHE A CA 1
ATOM 1368 C C . PHE A 1 167 ? 9.662 6.098 -4.054 1.00 87.62 167 PHE A C 1
ATOM 1370 O O . PHE A 1 167 ? 9.063 5.242 -3.406 1.00 87.62 167 PHE A O 1
ATOM 1377 N N . TYR A 1 168 ? 9.043 6.952 -4.874 1.00 89.69 168 TYR A N 1
ATOM 1378 C CA . TYR A 1 168 ? 7.598 7.012 -5.088 1.00 89.69 168 TYR A CA 1
ATOM 1379 C C . TYR A 1 168 ? 6.994 5.633 -5.372 1.00 89.69 168 TYR A C 1
ATOM 1381 O O . TYR A 1 168 ? 6.147 5.155 -4.619 1.00 89.69 168 TYR A O 1
ATOM 1389 N N . THR A 1 169 ? 7.474 4.952 -6.416 1.00 88.56 169 THR A N 1
ATOM 1390 C CA . THR A 1 169 ? 6.918 3.660 -6.854 1.00 88.56 169 THR A CA 1
ATOM 1391 C C . THR A 1 169 ? 7.026 2.577 -5.783 1.00 88.56 169 THR A C 1
ATOM 1393 O O . THR A 1 169 ? 6.082 1.818 -5.569 1.00 88.56 169 THR A O 1
ATOM 1396 N N . ARG A 1 170 ? 8.153 2.508 -5.067 1.00 90.50 170 ARG A N 1
ATOM 1397 C CA . ARG A 1 170 ? 8.365 1.516 -4.005 1.00 90.50 170 ARG A CA 1
ATOM 1398 C C . ARG A 1 170 ? 7.563 1.837 -2.743 1.00 90.50 170 ARG A C 1
ATOM 1400 O O . ARG A 1 170 ? 7.030 0.915 -2.124 1.00 90.50 170 ARG A O 1
ATOM 1407 N N . THR A 1 171 ? 7.465 3.107 -2.357 1.00 95.19 171 THR A N 1
ATOM 1408 C CA . THR A 1 171 ? 6.651 3.550 -1.215 1.00 95.19 171 THR A CA 1
ATOM 1409 C C . THR A 1 171 ? 5.171 3.319 -1.499 1.00 95.19 171 THR A C 1
ATOM 1411 O O . THR A 1 171 ? 4.490 2.708 -0.677 1.00 95.19 171 THR A O 1
ATOM 1414 N N . MET A 1 172 ? 4.699 3.684 -2.695 1.00 95.25 172 MET A N 1
ATOM 1415 C CA . MET A 1 172 ? 3.328 3.429 -3.136 1.00 95.25 172 MET A CA 1
ATOM 1416 C C . MET A 1 172 ? 3.029 1.928 -3.156 1.00 95.25 172 MET A C 1
ATOM 1418 O O . MET A 1 172 ? 2.024 1.500 -2.606 1.00 95.25 172 MET A O 1
ATOM 1422 N N . ALA A 1 173 ? 3.932 1.092 -3.671 1.00 93.31 173 ALA A N 1
ATOM 1423 C CA . ALA A 1 173 ? 3.740 -0.356 -3.641 1.00 93.31 173 ALA A CA 1
ATOM 1424 C C . ALA A 1 173 ? 3.627 -0.938 -2.219 1.00 93.31 173 ALA A C 1
ATOM 1426 O O . ALA A 1 173 ? 2.840 -1.860 -2.006 1.00 93.31 173 ALA A O 1
ATOM 1427 N N . ASN A 1 174 ? 4.334 -0.379 -1.227 1.00 95.62 174 ASN A N 1
ATOM 1428 C CA . ASN A 1 174 ? 4.112 -0.756 0.174 1.00 95.62 174 ASN A CA 1
ATOM 1429 C C . ASN A 1 174 ? 2.739 -0.266 0.655 1.00 95.62 174 ASN A C 1
ATOM 1431 O O . ASN A 1 174 ? 2.024 -1.034 1.289 1.00 95.62 174 ASN A O 1
ATOM 1435 N N . ALA A 1 175 ? 2.344 0.966 0.325 1.00 97.38 175 ALA A N 1
ATOM 1436 C CA . ALA A 1 175 ? 1.033 1.510 0.679 1.00 97.38 175 ALA A CA 1
ATOM 1437 C C . ALA A 1 175 ? -0.117 0.622 0.176 1.00 97.38 175 ALA A C 1
ATOM 1439 O O . ALA A 1 175 ? -1.000 0.245 0.951 1.00 97.38 175 ALA A O 1
ATOM 1440 N N . VAL A 1 176 ? -0.060 0.225 -1.099 1.00 96.06 176 VAL A N 1
ATOM 1441 C CA . VAL A 1 176 ? -1.052 -0.653 -1.734 1.00 96.06 176 VAL A CA 1
ATOM 1442 C C . VAL A 1 176 ? -1.128 -2.007 -1.043 1.00 96.06 176 VAL A C 1
ATOM 1444 O O . VAL A 1 176 ? -2.228 -2.512 -0.850 1.00 96.06 176 VAL A O 1
ATOM 1447 N N . LEU A 1 177 ? 0.001 -2.569 -0.600 1.00 95.81 177 LEU A N 1
ATOM 1448 C CA . LEU A 1 177 ? 0.012 -3.827 0.149 1.00 95.81 177 LEU A CA 1
ATOM 1449 C C . LEU A 1 177 ? -0.821 -3.734 1.441 1.00 95.81 177 LEU A C 1
ATOM 1451 O O . LEU A 1 177 ? -1.616 -4.629 1.721 1.00 95.81 177 LEU A O 1
ATOM 1455 N N . TYR A 1 178 ? -0.691 -2.646 2.207 1.00 97.88 178 TYR A N 1
ATOM 1456 C CA . TYR A 1 178 ? -1.483 -2.434 3.427 1.00 97.88 178 TYR A CA 1
ATOM 1457 C C . TYR A 1 178 ? -2.966 -2.164 3.143 1.00 97.88 178 TYR A C 1
ATOM 1459 O O . TYR A 1 178 ? -3.839 -2.681 3.848 1.00 97.88 178 TYR A O 1
ATOM 1467 N N . ILE A 1 179 ? -3.261 -1.374 2.105 1.00 97.88 179 ILE A N 1
ATOM 1468 C CA . ILE A 1 179 ? -4.637 -1.101 1.670 1.00 97.88 179 ILE A CA 1
ATOM 1469 C C . ILE A 1 179 ? -5.311 -2.405 1.236 1.00 97.88 179 ILE A C 1
ATOM 1471 O O . ILE A 1 179 ? -6.396 -2.724 1.718 1.00 97.88 179 ILE A O 1
ATOM 1475 N N . LEU A 1 180 ? -4.648 -3.200 0.396 1.00 96.06 180 LEU A N 1
ATOM 1476 C CA . LEU A 1 180 ? -5.176 -4.465 -0.099 1.00 96.06 180 LEU A CA 1
ATOM 1477 C C . LEU A 1 180 ? -5.347 -5.485 1.032 1.00 96.06 180 LEU A C 1
ATOM 1479 O O . LEU A 1 180 ? -6.387 -6.130 1.104 1.00 96.06 180 LEU A O 1
ATOM 1483 N N . ALA A 1 181 ? -4.392 -5.580 1.964 1.00 97.25 181 ALA A N 1
ATOM 1484 C CA . ALA A 1 181 ? -4.539 -6.425 3.150 1.00 97.25 181 ALA A CA 1
ATOM 1485 C C . ALA A 1 181 ? -5.789 -6.049 3.965 1.00 97.25 181 ALA A C 1
ATOM 1487 O O . ALA A 1 181 ? -6.520 -6.925 4.423 1.00 97.25 181 ALA A O 1
ATOM 1488 N N . THR A 1 182 ? -6.081 -4.751 4.091 1.00 97.62 182 THR A N 1
ATOM 1489 C CA . THR A 1 182 ? -7.307 -4.267 4.744 1.00 97.62 182 THR A CA 1
ATOM 1490 C C . THR A 1 182 ? -8.555 -4.696 3.969 1.00 97.62 182 THR A C 1
ATOM 1492 O O . THR A 1 182 ? -9.500 -5.202 4.572 1.00 97.62 182 THR A O 1
ATOM 1495 N N . VAL A 1 183 ? -8.566 -4.522 2.642 1.00 96.31 183 VAL A N 1
ATOM 1496 C CA . VAL A 1 183 ? -9.683 -4.938 1.774 1.00 96.31 183 VAL A CA 1
ATOM 1497 C C . VAL A 1 183 ? -9.943 -6.437 1.906 1.00 96.31 183 VAL A C 1
ATOM 1499 O O . VAL A 1 183 ? -11.090 -6.835 2.082 1.00 96.31 183 VAL A O 1
ATOM 1502 N N . VAL A 1 184 ? -8.893 -7.261 1.885 1.00 95.88 184 VAL A N 1
ATOM 1503 C CA . VAL A 1 184 ? -8.993 -8.720 2.031 1.00 95.88 184 VAL A CA 1
ATOM 1504 C C . VAL A 1 184 ? -9.577 -9.098 3.392 1.00 95.88 184 VAL A C 1
ATOM 1506 O O . VAL A 1 184 ? -10.506 -9.898 3.446 1.00 95.88 184 VAL A O 1
ATOM 1509 N N . LEU A 1 185 ? -9.108 -8.494 4.489 1.00 96.81 185 LEU A N 1
ATOM 1510 C CA . LEU A 1 185 ? -9.662 -8.756 5.825 1.00 96.81 185 LEU A CA 1
ATOM 1511 C C . LEU A 1 185 ? -11.147 -8.373 5.924 1.00 96.81 185 LEU A C 1
ATOM 1513 O O . LEU A 1 185 ? -11.945 -9.133 6.475 1.00 96.81 185 LEU A O 1
ATOM 1517 N N . LEU A 1 186 ? -11.535 -7.230 5.351 1.00 95.50 186 LEU A N 1
ATOM 1518 C CA . LEU A 1 186 ? -12.938 -6.810 5.294 1.00 95.50 186 LEU A CA 1
ATOM 1519 C C . LEU A 1 186 ? -13.791 -7.738 4.420 1.00 95.50 186 LEU A C 1
ATOM 1521 O O . LEU A 1 186 ? -14.946 -7.996 4.764 1.00 95.50 186 LEU A O 1
ATOM 1525 N N . ALA A 1 187 ? -13.239 -8.232 3.310 1.00 93.19 187 ALA A N 1
ATOM 1526 C CA . ALA A 1 187 ? -13.905 -9.172 2.415 1.00 93.19 187 ALA A CA 1
ATOM 1527 C C . ALA A 1 187 ? -14.145 -10.523 3.102 1.00 93.19 187 ALA A C 1
ATOM 1529 O O . ALA A 1 187 ? -15.273 -11.006 3.096 1.00 93.19 187 ALA A O 1
ATOM 1530 N N . ILE A 1 188 ? -13.122 -11.084 3.760 1.00 94.75 188 ILE A N 1
ATOM 1531 C CA . ILE A 1 188 ? -13.213 -12.355 4.502 1.00 94.75 188 ILE A CA 1
ATOM 1532 C C . ILE A 1 188 ? -14.259 -12.264 5.618 1.00 94.75 188 ILE A C 1
ATOM 1534 O O . ILE A 1 188 ? -15.023 -13.198 5.833 1.00 94.75 188 ILE A O 1
ATOM 1538 N N . ARG A 1 189 ? -14.340 -11.122 6.309 1.00 93.44 189 ARG A N 1
ATOM 1539 C CA . ARG A 1 189 ? -15.360 -10.880 7.343 1.00 93.44 189 ARG A CA 1
ATOM 1540 C C . ARG A 1 189 ? -16.759 -10.595 6.784 1.00 93.44 189 ARG A C 1
ATOM 1542 O O . ARG A 1 189 ? -17.687 -10.417 7.568 1.00 93.44 189 ARG A O 1
ATOM 1549 N N . GLY A 1 190 ? -16.915 -10.481 5.464 1.00 89.19 190 GLY A N 1
ATOM 1550 C CA . GLY A 1 190 ? -18.180 -10.142 4.809 1.00 89.19 190 GLY A CA 1
ATOM 1551 C C . GLY A 1 190 ? -18.635 -8.689 5.001 1.00 89.19 190 GLY A C 1
ATOM 1552 O O . GLY A 1 190 ? -19.733 -8.329 4.577 1.00 89.19 190 GLY A O 1
ATOM 1553 N N . GLU A 1 191 ? -17.814 -7.818 5.599 1.00 90.31 191 GLU A N 1
ATOM 1554 C CA . GLU A 1 191 ? -18.220 -6.447 5.938 1.00 90.31 191 GLU A CA 1
ATOM 1555 C C . GLU A 1 191 ? -18.464 -5.605 4.675 1.00 90.31 191 GLU A C 1
ATOM 1557 O O . GLU A 1 191 ? -19.368 -4.770 4.659 1.00 90.31 191 GLU A O 1
ATOM 1562 N N . LEU A 1 192 ? -17.727 -5.868 3.586 1.00 86.56 192 LEU A N 1
ATOM 1563 C CA . LEU A 1 192 ? -17.895 -5.177 2.296 1.00 86.56 192 LEU A CA 1
ATOM 1564 C C . LEU A 1 192 ? -19.289 -5.372 1.676 1.00 86.56 192 LEU A C 1
ATOM 1566 O O . LEU A 1 192 ? -19.750 -4.513 0.924 1.00 86.56 192 LEU A O 1
ATOM 1570 N N . LEU A 1 193 ? -19.969 -6.475 2.003 1.00 81.06 193 LEU A N 1
ATOM 1571 C CA . LEU A 1 193 ? -21.294 -6.814 1.479 1.00 81.06 193 LEU A CA 1
ATOM 1572 C C . LEU A 1 193 ? -22.433 -6.443 2.440 1.00 81.06 193 LEU A C 1
ATOM 1574 O O . LEU A 1 193 ? -23.593 -6.508 2.046 1.00 81.06 193 LEU A O 1
ATOM 1578 N N . ARG A 1 194 ? -22.121 -6.000 3.666 1.00 81.38 194 ARG A N 1
ATOM 1579 C CA . ARG A 1 194 ? -23.099 -5.709 4.732 1.00 81.38 194 ARG A CA 1
ATOM 1580 C C . ARG A 1 194 ? -23.824 -4.361 4.586 1.00 81.38 194 ARG A C 1
ATOM 1582 O O . ARG A 1 194 ? -24.575 -3.957 5.471 1.00 81.38 194 ARG A O 1
ATOM 1589 N N . ASN A 1 195 ? -23.558 -3.611 3.516 1.00 72.44 195 ASN A N 1
ATOM 1590 C CA . ASN A 1 195 ? -24.254 -2.353 3.240 1.00 72.44 195 ASN A CA 1
ATOM 1591 C C . ASN A 1 195 ? -25.692 -2.617 2.765 1.00 72.44 195 ASN A C 1
ATOM 1593 O O . ASN A 1 195 ? -25.911 -3.501 1.950 1.00 72.44 195 ASN A O 1
ATOM 1597 N N . ASN A 1 196 ? -26.642 -1.774 3.182 1.00 66.94 196 ASN A N 1
ATOM 1598 C CA . ASN A 1 196 ? -28.017 -1.781 2.672 1.00 66.94 196 ASN A CA 1
ATOM 1599 C C . ASN A 1 196 ? -28.296 -0.503 1.855 1.00 66.94 196 ASN A C 1
ATOM 1601 O O . ASN A 1 196 ? -27.691 0.546 2.101 1.00 66.94 196 ASN A O 1
ATOM 1605 N N . GLY A 1 197 ? -29.222 -0.582 0.894 1.00 70.06 197 GLY A N 1
ATOM 1606 C CA . GLY A 1 197 ? -29.704 0.562 0.102 1.00 70.06 197 GLY A CA 1
ATOM 1607 C C . GLY A 1 197 ? -28.723 1.084 -0.960 1.00 70.06 197 GLY A C 1
ATOM 1608 O O . GLY A 1 197 ? -27.835 0.370 -1.420 1.00 70.06 197 GLY A O 1
ATOM 1609 N N . SER A 1 198 ? -28.858 2.355 -1.355 1.00 67.75 198 SER A N 1
ATOM 1610 C CA . SER A 1 198 ? -28.068 2.988 -2.435 1.00 67.75 198 SER A CA 1
ATOM 1611 C C . SER A 1 198 ? -26.551 2.971 -2.199 1.00 67.75 198 SER A C 1
ATOM 1613 O O . SER A 1 198 ? -25.766 2.859 -3.143 1.00 67.75 198 SER A O 1
ATOM 1615 N N . LYS A 1 199 ? -26.116 2.991 -0.932 1.00 77.62 199 LYS A N 1
ATOM 1616 C CA . LYS A 1 199 ? -24.698 2.872 -0.554 1.00 77.62 199 LYS A CA 1
ATOM 1617 C C . LYS A 1 199 ? -24.097 1.514 -0.924 1.00 77.62 199 LYS A C 1
ATOM 1619 O O . LYS A 1 199 ? -22.895 1.443 -1.179 1.00 77.62 199 LYS A O 1
ATOM 1624 N N . LEU A 1 200 ? -24.903 0.450 -0.980 1.00 81.31 200 LEU A N 1
ATOM 1625 C CA . LEU A 1 200 ? -24.456 -0.866 -1.438 1.00 81.31 200 LEU A CA 1
ATOM 1626 C C . LEU A 1 200 ? -24.119 -0.842 -2.930 1.00 81.31 200 LEU A C 1
ATOM 1628 O O . LEU A 1 200 ? -23.062 -1.336 -3.311 1.00 81.31 200 LEU A O 1
ATOM 1632 N N . ILE A 1 201 ? -24.984 -0.242 -3.754 1.00 84.81 201 ILE A N 1
ATOM 1633 C CA . ILE A 1 201 ? -24.793 -0.159 -5.209 1.00 84.81 201 ILE A CA 1
ATOM 1634 C C . ILE A 1 201 ? -23.512 0.616 -5.521 1.00 84.81 201 ILE A C 1
ATOM 1636 O O . ILE A 1 201 ? -22.641 0.095 -6.215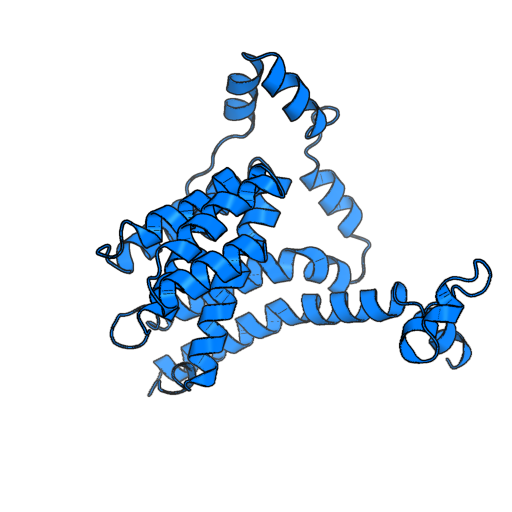 1.00 84.81 201 ILE A O 1
ATOM 1640 N N . LEU A 1 202 ? -23.349 1.806 -4.929 1.00 86.00 202 LEU A N 1
ATOM 1641 C CA . LEU A 1 202 ? -22.137 2.611 -5.097 1.00 86.00 202 LEU A CA 1
ATOM 1642 C C . LEU A 1 202 ? -20.883 1.831 -4.678 1.00 86.00 202 LEU A C 1
ATOM 1644 O O . LEU A 1 202 ? -19.920 1.761 -5.436 1.00 86.00 202 LEU A O 1
ATOM 1648 N N . THR A 1 203 ? -20.911 1.196 -3.502 1.00 86.44 203 THR A N 1
ATOM 1649 C CA . THR A 1 203 ? -19.775 0.399 -3.013 1.00 86.44 203 THR A CA 1
ATOM 1650 C C . THR A 1 203 ? -19.431 -0.736 -3.977 1.00 86.44 203 THR A C 1
ATOM 1652 O O . THR A 1 203 ? -18.259 -0.946 -4.273 1.00 86.44 203 THR A O 1
ATOM 1655 N N . ARG A 1 204 ? -20.432 -1.465 -4.489 1.00 88.19 204 ARG A N 1
ATOM 1656 C CA . ARG A 1 204 ? -20.217 -2.567 -5.437 1.00 88.19 204 ARG A CA 1
ATOM 1657 C C . ARG A 1 204 ? -19.603 -2.074 -6.740 1.00 88.19 204 ARG A C 1
ATOM 1659 O O . ARG A 1 204 ? -18.637 -2.673 -7.195 1.00 88.19 204 ARG A O 1
ATOM 1666 N N . ILE A 1 205 ? -20.121 -0.985 -7.307 1.00 90.94 205 ILE A N 1
ATOM 1667 C CA . ILE A 1 205 ? -19.569 -0.380 -8.528 1.00 90.94 205 ILE A CA 1
ATOM 1668 C C . ILE A 1 205 ? -18.107 0.016 -8.298 1.00 90.94 205 ILE A C 1
ATOM 1670 O O . ILE A 1 205 ? -17.239 -0.354 -9.082 1.00 90.94 205 ILE A O 1
ATOM 1674 N N . MET A 1 206 ? -17.811 0.698 -7.191 1.00 91.81 206 MET A N 1
ATOM 1675 C CA . MET A 1 206 ? -16.447 1.112 -6.858 1.00 91.81 206 MET A CA 1
ATOM 1676 C C . MET A 1 206 ? -15.493 -0.073 -6.628 1.00 91.81 206 MET A C 1
ATOM 1678 O O . MET A 1 206 ? -14.339 -0.026 -7.060 1.00 91.81 206 MET A O 1
ATOM 1682 N N . LEU A 1 207 ? -15.963 -1.155 -5.997 1.00 91.69 207 LEU A N 1
ATOM 1683 C CA . LEU A 1 207 ? -15.195 -2.395 -5.852 1.00 91.69 207 LEU A CA 1
ATOM 1684 C C . LEU A 1 207 ? -14.905 -3.035 -7.212 1.00 91.69 207 LEU A C 1
ATOM 1686 O O . LEU A 1 207 ? -13.760 -3.398 -7.466 1.00 91.69 207 LEU A O 1
ATOM 1690 N N . TRP A 1 208 ? -15.900 -3.125 -8.098 1.00 93.00 208 TRP A N 1
ATOM 1691 C CA . TRP A 1 208 ? -15.710 -3.648 -9.452 1.00 93.00 208 TRP A CA 1
ATOM 1692 C C . TRP A 1 208 ? -14.717 -2.814 -10.255 1.00 93.00 208 TRP A C 1
ATOM 1694 O O . TRP A 1 208 ? -13.804 -3.377 -10.849 1.00 93.00 208 TRP A O 1
ATOM 1704 N N . ILE A 1 209 ? -14.829 -1.484 -10.210 1.00 93.00 209 ILE A N 1
ATOM 1705 C CA . ILE A 1 209 ? -13.855 -0.578 -10.835 1.00 93.00 209 ILE A CA 1
ATOM 1706 C C . ILE A 1 209 ? -12.452 -0.837 -10.273 1.00 93.00 209 ILE A C 1
ATOM 1708 O O . ILE A 1 209 ? -11.502 -0.985 -11.039 1.00 93.00 209 ILE A O 1
ATOM 1712 N N . SER A 1 210 ? -12.319 -0.954 -8.948 1.00 93.12 210 SER A N 1
ATOM 1713 C CA . SER A 1 210 ? -11.030 -1.227 -8.300 1.00 93.12 210 SER A CA 1
ATOM 1714 C C . SER A 1 210 ? -10.432 -2.560 -8.765 1.00 93.12 210 SER A C 1
ATOM 1716 O O . SER A 1 210 ? -9.242 -2.622 -9.062 1.00 93.12 210 SER A O 1
ATOM 1718 N N . ILE A 1 211 ? -11.249 -3.611 -8.891 1.00 92.44 211 ILE A N 1
ATOM 1719 C CA . ILE A 1 211 ? -10.828 -4.929 -9.394 1.00 92.44 211 ILE A CA 1
ATOM 1720 C C . ILE A 1 211 ? -10.412 -4.847 -10.868 1.00 92.44 211 ILE A C 1
ATOM 1722 O O . ILE A 1 211 ? -9.358 -5.367 -11.233 1.00 92.44 211 ILE A O 1
ATOM 1726 N N . LEU A 1 212 ? -11.194 -4.163 -11.708 1.00 93.81 212 LEU A N 1
ATOM 1727 C CA . LEU A 1 212 ? -10.907 -4.010 -13.137 1.00 93.81 212 LEU A CA 1
ATOM 1728 C C . LEU A 1 212 ? -9.570 -3.301 -13.383 1.00 93.81 212 LEU A C 1
ATOM 1730 O O . LEU A 1 212 ? -8.819 -3.710 -14.266 1.00 93.81 212 LEU A O 1
ATOM 1734 N N . ILE A 1 213 ? -9.214 -2.313 -12.557 1.00 93.19 213 ILE A N 1
ATOM 1735 C CA . ILE A 1 213 ? -7.908 -1.636 -12.634 1.00 93.19 213 ILE A CA 1
ATOM 1736 C C . ILE A 1 213 ? -6.741 -2.609 -12.383 1.00 93.19 213 ILE A C 1
ATOM 1738 O O . ILE A 1 213 ? -5.657 -2.415 -12.932 1.00 93.19 213 ILE A O 1
ATOM 1742 N N . PHE A 1 214 ? -6.944 -3.682 -11.610 1.00 90.62 214 PHE A N 1
ATOM 1743 C CA . PHE A 1 214 ? -5.926 -4.713 -11.380 1.00 90.62 214 PHE A CA 1
ATOM 1744 C C . PHE A 1 214 ? -5.857 -5.785 -12.477 1.00 90.62 214 PHE A C 1
ATOM 1746 O O . PHE A 1 214 ? -4.852 -6.495 -12.543 1.00 90.62 214 PHE A O 1
ATOM 1753 N N . VAL A 1 215 ? -6.844 -5.898 -13.372 1.00 92.38 215 VAL A N 1
ATOM 1754 C CA . VAL A 1 215 ? -6.838 -6.902 -14.455 1.00 92.38 215 VAL A CA 1
ATOM 1755 C C . VAL A 1 215 ? -5.563 -6.838 -15.312 1.00 92.38 215 VAL A C 1
ATOM 1757 O O . VAL A 1 215 ? -4.917 -7.879 -15.461 1.00 92.38 215 VAL A O 1
ATOM 1760 N N . PRO A 1 216 ? -5.098 -5.663 -15.793 1.00 92.06 216 PRO A N 1
ATOM 1761 C CA . PRO A 1 216 ? -3.827 -5.576 -16.507 1.00 92.06 216 PRO A CA 1
ATOM 1762 C C . PRO A 1 216 ? -2.645 -6.136 -15.705 1.00 92.06 216 PRO A C 1
ATOM 1764 O O . PRO A 1 216 ? -1.766 -6.773 -16.279 1.00 92.06 216 PRO A O 1
ATOM 1767 N N . LYS A 1 217 ? -2.616 -5.941 -14.375 1.00 90.38 217 LYS A N 1
ATOM 1768 C CA . LYS A 1 217 ? -1.542 -6.456 -13.506 1.00 90.38 217 LYS A CA 1
ATOM 1769 C C . LYS A 1 217 ? -1.529 -7.979 -13.472 1.00 90.38 217 LYS A C 1
ATOM 1771 O O . LYS A 1 217 ? -0.448 -8.570 -13.510 1.00 90.38 217 LYS A O 1
ATOM 1776 N N . VAL A 1 218 ? -2.706 -8.599 -13.392 1.00 90.75 218 VAL A N 1
ATOM 1777 C CA . VAL A 1 218 ? -2.850 -10.061 -13.392 1.00 90.75 218 VAL A CA 1
ATOM 1778 C C . VAL A 1 218 ? -2.366 -10.622 -14.724 1.00 90.75 218 VAL A C 1
ATOM 1780 O O . VAL A 1 218 ? -1.482 -11.475 -14.729 1.00 90.75 218 VAL A O 1
ATOM 1783 N N . VAL A 1 219 ? -2.850 -10.074 -15.842 1.00 92.81 219 VAL A N 1
ATOM 1784 C CA . VAL A 1 219 ? -2.443 -10.503 -17.191 1.00 92.81 219 VAL A CA 1
ATOM 1785 C C . VAL A 1 219 ? -0.940 -10.316 -17.398 1.00 92.81 219 VAL A C 1
ATOM 1787 O O . VAL A 1 219 ? -0.267 -11.232 -17.852 1.00 92.81 219 VAL A O 1
ATOM 1790 N N . TYR A 1 220 ? -0.380 -9.173 -16.994 1.00 90.00 220 TYR A N 1
ATOM 1791 C CA . TYR A 1 220 ? 1.061 -8.922 -17.057 1.00 90.00 220 TYR A CA 1
ATOM 1792 C C . TYR A 1 220 ? 1.880 -9.916 -16.234 1.00 90.00 220 TYR A C 1
ATOM 1794 O O . TYR A 1 220 ? 2.926 -10.381 -16.679 1.00 90.00 220 TYR A O 1
ATOM 1802 N N . THR A 1 221 ? 1.415 -10.253 -15.032 1.00 89.00 221 THR A N 1
ATOM 1803 C CA . THR A 1 221 ? 2.112 -11.212 -14.167 1.00 89.00 221 THR A CA 1
ATOM 1804 C C . THR A 1 221 ? 2.062 -12.616 -14.765 1.00 89.00 221 THR A C 1
ATOM 1806 O O . THR A 1 221 ? 3.096 -13.273 -14.819 1.00 89.00 221 THR A O 1
ATOM 1809 N N . LEU A 1 222 ? 0.906 -13.047 -15.281 1.00 90.12 222 LEU A N 1
ATOM 1810 C CA . LEU A 1 222 ? 0.766 -14.329 -15.978 1.00 90.12 222 LEU A CA 1
ATOM 1811 C C . LEU A 1 222 ? 1.638 -14.385 -17.235 1.00 90.12 222 LEU A C 1
ATOM 1813 O O . LEU A 1 222 ? 2.352 -15.363 -17.436 1.00 90.12 222 LEU A O 1
ATOM 1817 N N . ALA A 1 223 ? 1.648 -13.316 -18.034 1.00 87.75 223 ALA A N 1
ATOM 1818 C CA . ALA A 1 223 ? 2.517 -13.208 -19.197 1.00 87.75 223 ALA A CA 1
ATOM 1819 C C . ALA A 1 223 ? 3.991 -13.345 -18.792 1.00 87.75 223 ALA A C 1
ATOM 1821 O O . ALA A 1 223 ? 4.707 -14.148 -19.373 1.00 87.75 223 ALA A O 1
ATOM 1822 N N . ASN A 1 224 ? 4.443 -12.649 -17.746 1.00 85.31 224 ASN A N 1
ATOM 1823 C CA . ASN A 1 224 ? 5.820 -12.782 -17.269 1.00 85.31 224 ASN A CA 1
ATOM 1824 C C . ASN A 1 224 ? 6.147 -14.188 -16.761 1.00 85.31 224 ASN A C 1
ATOM 1826 O O . ASN A 1 224 ? 7.258 -14.655 -16.987 1.00 85.31 224 ASN A O 1
ATOM 1830 N N . ILE A 1 225 ? 5.205 -14.869 -16.104 1.00 87.50 225 ILE A N 1
ATOM 1831 C CA . ILE A 1 225 ? 5.394 -16.269 -15.707 1.00 87.50 225 ILE A CA 1
ATOM 1832 C C . ILE A 1 225 ? 5.608 -17.123 -16.959 1.00 87.50 225 ILE A C 1
ATOM 1834 O O . ILE A 1 225 ? 6.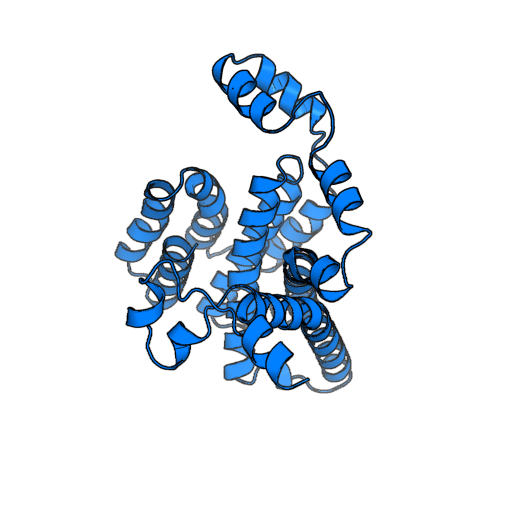597 -17.838 -17.028 1.00 87.50 225 ILE A O 1
ATOM 1838 N N . ILE A 1 226 ? 4.761 -16.992 -17.978 1.00 86.31 226 ILE A N 1
ATOM 1839 C CA . ILE A 1 226 ? 4.875 -17.772 -19.220 1.00 86.31 226 ILE A CA 1
ATOM 1840 C C . ILE A 1 226 ? 6.186 -17.468 -19.968 1.00 86.31 226 ILE A C 1
ATOM 1842 O O . ILE A 1 226 ? 6.820 -18.373 -20.505 1.00 86.31 226 ILE A O 1
ATOM 1846 N N . TYR A 1 227 ? 6.602 -16.202 -20.002 1.00 83.19 227 TYR A N 1
ATOM 1847 C CA . TYR A 1 227 ? 7.788 -15.769 -20.741 1.00 83.19 227 TYR A CA 1
ATOM 1848 C C . TYR A 1 227 ? 9.105 -16.107 -20.039 1.00 83.19 227 TYR A C 1
ATOM 1850 O O . TYR A 1 227 ? 10.060 -16.486 -20.706 1.00 83.19 227 TYR A O 1
ATOM 1858 N N . TYR A 1 228 ? 9.182 -15.932 -18.719 1.00 83.31 228 TYR A N 1
ATOM 1859 C CA . TYR A 1 228 ? 10.450 -16.008 -17.986 1.00 83.31 228 TYR A CA 1
ATOM 1860 C C . TYR A 1 228 ? 10.597 -17.265 -17.130 1.00 83.31 228 TYR A C 1
ATOM 1862 O O . TYR A 1 228 ? 11.690 -17.538 -16.639 1.00 83.31 228 TYR A O 1
ATOM 1870 N N . THR A 1 229 ? 9.527 -18.034 -16.926 1.00 83.62 229 THR A N 1
ATOM 1871 C CA . THR A 1 229 ? 9.621 -19.306 -16.203 1.00 83.62 229 THR A CA 1
ATOM 1872 C C . THR A 1 229 ? 10.047 -20.385 -17.188 1.00 83.62 229 THR A C 1
ATOM 1874 O O . THR A 1 229 ? 9.370 -20.636 -18.186 1.00 83.62 229 THR A O 1
ATOM 1877 N N . SER A 1 230 ? 11.178 -21.024 -16.896 1.00 82.31 230 SER A N 1
ATOM 1878 C CA . SER A 1 230 ? 11.599 -22.245 -17.577 1.00 82.31 230 SER A CA 1
ATOM 1879 C C . SER A 1 230 ? 10.523 -23.321 -17.418 1.00 82.31 230 SER A C 1
ATOM 1881 O O . SER A 1 230 ? 10.044 -23.554 -16.305 1.00 82.31 230 SER A O 1
ATOM 1883 N N . PHE A 1 231 ? 10.159 -23.998 -18.508 1.00 82.19 231 PHE A N 1
ATOM 1884 C CA . PHE A 1 231 ? 9.204 -25.110 -18.475 1.00 82.19 231 PHE A CA 1
ATOM 1885 C C . PHE A 1 231 ? 9.653 -26.210 -17.500 1.00 82.19 231 PHE A C 1
ATOM 1887 O O . PHE A 1 231 ? 8.841 -26.792 -16.778 1.00 82.19 231 PHE A O 1
ATOM 1894 N N . TYR A 1 232 ? 10.968 -26.414 -17.390 1.00 81.81 232 TYR A N 1
ATOM 1895 C CA . TYR A 1 232 ? 11.564 -27.391 -16.486 1.00 81.81 232 TYR A CA 1
ATOM 1896 C C . TYR A 1 232 ? 11.298 -27.090 -15.009 1.00 81.81 232 TYR A C 1
ATOM 1898 O O . TYR A 1 232 ? 11.254 -28.026 -14.219 1.00 81.81 232 TYR A O 1
ATOM 1906 N N . MET A 1 233 ? 11.015 -25.843 -14.611 1.00 78.12 233 MET A N 1
ATOM 1907 C CA . MET A 1 233 ? 10.635 -25.554 -13.220 1.00 78.12 233 MET A CA 1
ATOM 1908 C C . MET A 1 233 ? 9.336 -26.251 -12.783 1.00 78.12 233 MET A C 1
ATOM 1910 O O . MET A 1 233 ? 9.143 -26.438 -11.584 1.00 78.12 233 MET A O 1
ATOM 1914 N N . LEU A 1 234 ? 8.461 -26.645 -13.716 1.00 76.19 234 LEU A N 1
ATOM 1915 C CA . LEU A 1 234 ? 7.190 -27.306 -13.397 1.00 76.19 234 LEU A CA 1
ATOM 1916 C C . LEU A 1 234 ? 7.318 -28.827 -13.238 1.00 76.19 234 LEU A C 1
ATOM 1918 O O . LEU A 1 234 ? 6.590 -29.409 -12.440 1.00 76.19 234 LEU A O 1
ATOM 1922 N N . ALA A 1 235 ? 8.221 -29.463 -13.990 1.00 75.62 235 ALA A N 1
ATOM 1923 C CA . ALA A 1 235 ? 8.307 -30.926 -14.075 1.00 75.62 235 ALA A CA 1
ATOM 1924 C C . ALA A 1 235 ? 9.656 -31.505 -13.613 1.00 75.62 235 ALA A C 1
ATOM 1926 O O . ALA A 1 235 ? 9.699 -32.615 -13.091 1.00 75.62 235 ALA A O 1
ATOM 1927 N N . ALA A 1 236 ? 10.757 -30.772 -13.791 1.00 80.38 236 ALA A N 1
ATOM 1928 C CA . ALA A 1 236 ? 12.113 -31.242 -13.513 1.00 80.38 236 ALA A CA 1
ATOM 1929 C C . ALA A 1 236 ? 13.0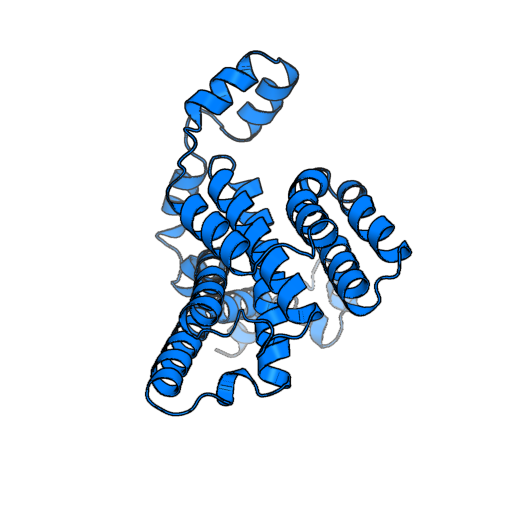58 -30.055 -13.224 1.00 80.38 236 ALA A C 1
ATOM 1931 O O . ALA A 1 236 ? 13.899 -29.708 -14.057 1.00 80.38 236 ALA A O 1
ATOM 1932 N N . PRO A 1 237 ? 12.934 -29.395 -12.055 1.00 76.81 237 PRO A N 1
ATOM 1933 C CA . PRO A 1 237 ? 13.594 -28.112 -11.787 1.00 76.81 237 PRO A CA 1
ATOM 1934 C C . PRO A 1 237 ? 15.128 -28.179 -11.835 1.00 76.81 237 PRO A C 1
ATOM 1936 O O . PRO A 1 237 ? 15.775 -27.172 -12.103 1.00 76.81 237 PRO A O 1
ATOM 1939 N N . PHE A 1 238 ? 15.709 -29.364 -11.627 1.00 79.50 238 PHE A N 1
ATOM 1940 C CA . PHE A 1 238 ? 17.148 -29.620 -11.728 1.00 79.50 238 PHE A CA 1
ATOM 1941 C C . PHE A 1 238 ? 17.675 -29.586 -13.172 1.00 79.50 238 PHE A C 1
ATOM 1943 O O . PHE A 1 238 ? 18.844 -29.270 -13.377 1.00 79.50 238 PHE A O 1
ATOM 1950 N N . LEU A 1 239 ? 16.835 -29.854 -14.181 1.00 74.88 239 LEU A N 1
ATOM 1951 C CA . LEU A 1 239 ? 17.239 -29.765 -15.590 1.00 74.88 239 LEU A CA 1
ATOM 1952 C C . LEU A 1 239 ? 17.444 -28.317 -16.040 1.00 74.88 239 LEU A C 1
ATOM 1954 O O . LEU A 1 239 ? 18.268 -28.067 -16.910 1.00 74.88 239 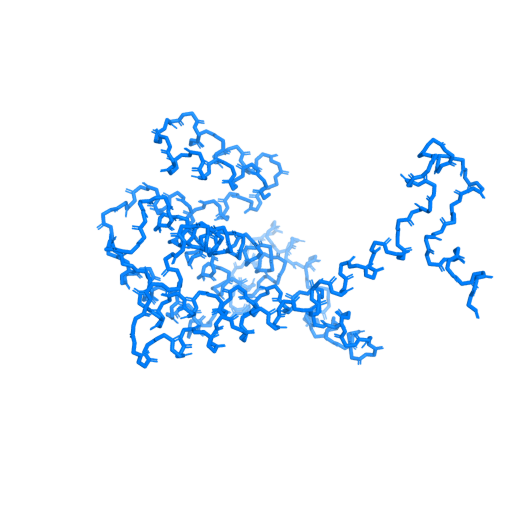LEU A O 1
ATOM 1958 N N . GLY A 1 240 ? 16.773 -27.356 -15.397 1.00 65.69 240 GLY A N 1
ATOM 1959 C CA . GLY A 1 240 ? 16.957 -25.928 -15.674 1.00 65.69 240 GLY A CA 1
ATOM 1960 C C . GLY A 1 240 ? 18.318 -25.367 -15.238 1.00 65.69 240 GLY A C 1
ATOM 1961 O O . GLY A 1 240 ? 18.602 -24.203 -15.503 1.00 65.69 240 GLY A O 1
ATOM 1962 N N . TRP A 1 241 ? 19.155 -26.156 -14.551 1.00 70.56 241 TRP A N 1
ATOM 1963 C CA . TRP A 1 241 ? 20.541 -25.789 -14.226 1.00 70.56 241 TRP A CA 1
ATOM 1964 C C . TRP A 1 241 ? 21.534 -26.171 -15.323 1.00 70.56 241 TRP A C 1
ATOM 1966 O O . TRP A 1 241 ? 22.686 -25.738 -15.277 1.00 70.56 241 TRP A O 1
ATOM 1976 N N . LEU A 1 242 ? 21.105 -26.968 -16.304 1.00 76.81 242 LEU A N 1
ATOM 1977 C CA . LEU A 1 242 ? 21.917 -27.288 -17.466 1.00 76.81 242 LEU A CA 1
ATOM 1978 C C . LEU A 1 242 ? 21.833 -26.116 -18.461 1.00 76.81 242 LEU A C 1
ATOM 1980 O O . LEU A 1 242 ? 20.726 -25.718 -18.828 1.00 76.81 242 LEU A O 1
ATOM 1984 N N . PRO A 1 243 ? 22.974 -25.551 -18.900 1.00 67.44 243 PRO A N 1
ATOM 1985 C CA . PRO A 1 243 ? 23.011 -24.329 -19.709 1.00 67.44 243 PRO A CA 1
ATOM 1986 C C . PRO A 1 243 ? 22.284 -24.460 -21.057 1.00 67.44 243 PRO A C 1
ATOM 1988 O O . PRO A 1 243 ? 21.797 -23.460 -21.578 1.00 67.44 243 PRO A O 1
ATOM 1991 N N . ASP A 1 244 ? 22.138 -25.686 -21.566 1.00 71.94 244 ASP A N 1
ATOM 1992 C CA . ASP A 1 244 ? 21.517 -25.978 -22.864 1.00 71.94 244 ASP A CA 1
ATOM 1993 C C . ASP A 1 244 ? 20.003 -26.266 -22.779 1.00 71.94 244 ASP A C 1
ATOM 1995 O O . ASP A 1 244 ? 19.337 -26.407 -23.803 1.00 71.94 244 ASP A O 1
ATOM 1999 N N . LEU A 1 245 ? 19.428 -26.341 -21.569 1.00 70.06 245 LEU A N 1
ATOM 2000 C CA . LEU A 1 245 ? 18.016 -26.678 -21.333 1.00 70.06 245 LEU A CA 1
ATOM 2001 C C . LEU A 1 245 ? 17.257 -25.514 -20.689 1.00 70.06 245 LEU A C 1
ATOM 2003 O O . LEU A 1 245 ? 16.568 -25.668 -19.680 1.00 70.06 245 LEU A O 1
ATOM 2007 N N . ASN A 1 246 ? 17.341 -24.329 -21.291 1.00 71.56 246 ASN A N 1
ATOM 2008 C CA . ASN A 1 246 ? 16.573 -23.168 -20.847 1.00 71.56 246 ASN A CA 1
ATOM 2009 C C . ASN A 1 246 ? 15.448 -22.824 -21.827 1.00 71.56 246 ASN A C 1
ATOM 2011 O O . ASN A 1 246 ? 15.466 -21.779 -22.468 1.00 71.56 246 ASN A O 1
ATOM 2015 N N . VAL A 1 247 ? 14.477 -23.733 -21.940 1.00 81.56 247 VAL A N 1
ATOM 2016 C CA . VAL A 1 247 ? 13.268 -23.514 -22.744 1.00 81.56 247 VAL A CA 1
ATOM 2017 C C . VAL A 1 247 ? 12.189 -22.890 -21.861 1.00 81.56 247 VAL A C 1
ATOM 2019 O O . VAL A 1 247 ? 11.831 -23.434 -20.808 1.00 81.56 247 VAL A O 1
ATOM 2022 N N . SER A 1 248 ? 11.669 -21.736 -22.268 1.00 83.31 248 SER A N 1
ATOM 2023 C CA . SER A 1 248 ? 10.567 -21.057 -21.576 1.00 83.31 248 SER A CA 1
ATOM 2024 C C . SER A 1 248 ? 9.228 -21.763 -21.816 1.00 83.31 248 SER A C 1
ATOM 2026 O O . SER A 1 248 ? 9.026 -22.416 -22.840 1.00 83.31 248 SER A O 1
ATOM 2028 N N . ILE A 1 249 ? 8.259 -21.595 -20.906 1.00 82.25 249 ILE A N 1
ATOM 2029 C CA . ILE A 1 249 ? 6.887 -22.101 -21.122 1.00 82.25 249 ILE A CA 1
ATOM 2030 C C . ILE A 1 249 ? 6.313 -21.558 -22.440 1.00 82.25 249 ILE A C 1
ATOM 2032 O O . ILE A 1 249 ? 5.620 -22.278 -23.155 1.00 82.25 249 ILE A O 1
ATOM 2036 N N . ARG A 1 250 ? 6.622 -20.302 -22.787 1.00 84.81 250 ARG A N 1
ATOM 2037 C CA . ARG A 1 250 ? 6.220 -19.694 -24.059 1.00 84.81 250 ARG A CA 1
ATOM 2038 C C . ARG A 1 250 ? 6.714 -20.484 -25.270 1.00 84.81 250 ARG A C 1
ATOM 2040 O O . ARG A 1 250 ? 5.936 -20.691 -26.192 1.00 84.81 250 ARG A O 1
ATOM 2047 N N . GLU A 1 251 ? 7.987 -20.864 -25.290 1.00 83.06 251 GLU A N 1
ATOM 2048 C CA . GLU A 1 251 ? 8.577 -21.604 -26.413 1.00 83.06 251 GLU A CA 1
ATOM 2049 C C . GLU A 1 251 ? 7.930 -22.976 -26.563 1.00 83.06 251 GLU A C 1
ATOM 2051 O O . GLU A 1 251 ? 7.557 -23.340 -27.672 1.00 83.06 251 GLU A O 1
ATOM 2056 N N . VAL A 1 252 ? 7.688 -23.673 -25.447 1.00 84.50 252 VAL A N 1
ATOM 2057 C CA . VAL A 1 252 ? 6.960 -24.950 -25.460 1.00 84.50 252 VAL A CA 1
ATOM 2058 C C . VAL A 1 252 ? 5.547 -24.772 -26.008 1.00 84.50 252 VAL A C 1
ATOM 2060 O O . VAL A 1 252 ? 5.141 -25.528 -26.881 1.00 84.50 252 VAL A O 1
ATOM 2063 N N . LEU A 1 253 ? 4.798 -23.763 -25.549 1.00 84.62 253 LEU A N 1
ATOM 2064 C CA . LEU A 1 253 ? 3.460 -23.472 -26.083 1.00 84.62 253 LEU A CA 1
ATOM 2065 C C . LEU A 1 253 ? 3.497 -23.147 -27.583 1.00 84.62 253 LEU A C 1
ATOM 2067 O O . LEU A 1 253 ? 2.593 -23.548 -28.308 1.00 84.62 253 LEU A O 1
ATOM 2071 N N . GLY A 1 254 ? 4.541 -22.456 -28.045 1.00 82.88 254 GLY A N 1
ATOM 2072 C CA . GLY A 1 254 ? 4.763 -22.152 -29.458 1.00 82.88 254 GLY A CA 1
ATOM 2073 C C . GLY A 1 254 ? 5.081 -23.370 -30.328 1.00 82.88 254 GLY A C 1
ATOM 2074 O O . GLY A 1 254 ? 4.993 -23.262 -31.540 1.00 82.88 254 GLY A O 1
ATOM 2075 N N . TRP A 1 255 ? 5.427 -24.525 -29.753 1.00 86.44 255 TRP A N 1
ATOM 2076 C CA . TRP A 1 255 ? 5.554 -25.775 -30.513 1.00 86.44 255 TRP A CA 1
ATOM 2077 C C . TRP A 1 255 ? 4.201 -26.436 -30.813 1.00 86.44 255 TRP A C 1
ATOM 2079 O O . TRP A 1 255 ? 4.131 -27.296 -31.686 1.00 86.44 255 TRP A O 1
ATOM 2089 N N . PHE A 1 256 ? 3.140 -26.059 -30.090 1.00 84.00 256 PHE A N 1
ATOM 2090 C CA . PHE A 1 256 ? 1.796 -26.638 -30.221 1.00 84.00 256 PHE A CA 1
ATOM 2091 C C . PHE A 1 256 ? 0.778 -25.707 -30.902 1.00 84.00 256 PHE A C 1
ATOM 2093 O O . PHE A 1 256 ? -0.358 -26.127 -31.125 1.00 84.00 256 PHE A O 1
ATOM 2100 N N . LEU A 1 257 ? 1.160 -24.458 -31.187 1.00 77.88 257 LEU A N 1
ATOM 2101 C CA . LEU A 1 257 ? 0.353 -23.435 -31.862 1.00 77.88 257 LEU A CA 1
ATOM 2102 C C . LEU A 1 257 ? 0.921 -23.154 -33.251 1.00 77.88 257 LEU A C 1
ATOM 2104 O O . LEU A 1 257 ? 0.102 -23.032 -34.186 1.00 77.88 257 LEU A O 1
#

Sequence (257 aa):
MWILFNGVFSYLQTHKKRYLWLILAAPLVHFMYFVISLPAIFVIFFKKLSPKIFILIYFSSFFININPVDVINKFKKNNLAEKKISGYYQNGVDPYLSRIEAQKNTVWYARFGNRDALIYGGNAFALTLILGGFFNKKRMTKLEMGLFSVGLMMASLANLSNFVFTFYTRTMANAVLYILATVVLLAIRGELLRNNGSKLILTRIMLWISILIFVPKVVYTLANIIYYTSFYMLAAPFLGWLPDLNVSIREVLGWFL

pLDDT: mean 85.97, std 11.57, range [49.0, 98.19]

Secondary structure (DSSP, 8-state):
-HHHHHHHHHHHHH--THHHHHHHHHHHH-TTHHHHHHHHHHHHH-TTS-HHHHHHHHHHHHH----HHHHHHHHTTSHHHHHHHHTTSGGG--HHHHHHHHHTTS-HHHHHHHTHHHHHHHHHHHHHHHHTT-SSTTTS-HHHHHHHHHHHHHHHHHHHTTTSHHHHHHHHHHHHHHHHHHHHHHHHTTGGG---THHHHHHHHHHHHHHHHHHHHHHHHHHHHHHHSBTHHHH-TTGGGSTT---BHHHHHHTT-

Radius of gyration: 21.21 Å; chains: 1; bounding box: 59×55×53 Å